Protein AF-A0A6N6JQP5-F1 (afdb_monomer_lite)

Structure (mmCIF, N/CA/C/O backbone):
data_AF-A0A6N6JQP5-F1
#
_entry.id   AF-A0A6N6JQP5-F1
#
loop_
_atom_site.group_PDB
_atom_site.id
_atom_site.type_symbol
_atom_site.label_atom_id
_atom_site.label_alt_id
_atom_site.label_comp_id
_atom_site.label_asym_id
_atom_site.label_entity_id
_atom_site.label_seq_id
_atom_site.pdbx_PDB_ins_code
_atom_site.Cartn_x
_atom_site.Cartn_y
_atom_site.Cartn_z
_atom_site.occupancy
_atom_site.B_iso_or_equiv
_atom_site.auth_seq_id
_atom_site.auth_comp_id
_atom_site.auth_asym_id
_atom_site.auth_atom_id
_atom_site.pdbx_PDB_model_num
ATOM 1 N N . MET A 1 1 ? -9.926 12.354 -19.390 1.00 61.31 1 MET A N 1
ATOM 2 C CA . MET A 1 1 ? -10.361 11.119 -20.083 1.00 61.31 1 MET A CA 1
ATOM 3 C C . MET A 1 1 ? -9.838 10.966 -21.522 1.00 61.31 1 MET A C 1
ATOM 5 O O . MET A 1 1 ? -10.099 9.925 -22.095 1.00 61.31 1 MET A O 1
ATOM 9 N N . ARG A 1 2 ? -9.078 11.908 -22.119 1.00 77.06 2 ARG A N 1
ATOM 10 C CA . ARG A 1 2 ? -8.688 11.820 -23.548 1.00 77.06 2 ARG A CA 1
ATOM 11 C C . ARG A 1 2 ? -7.876 10.571 -23.942 1.00 77.06 2 ARG A C 1
ATOM 13 O O . ARG A 1 2 ? -8.131 10.034 -25.003 1.00 77.06 2 ARG A O 1
ATOM 20 N N . LEU A 1 3 ? -6.953 10.107 -23.096 1.00 77.56 3 LEU A N 1
ATOM 21 C CA . LEU A 1 3 ? -6.026 9.021 -23.457 1.00 77.56 3 LEU A CA 1
ATOM 22 C C . LEU A 1 3 ? -6.608 7.620 -23.236 1.00 77.56 3 LEU A C 1
ATOM 24 O O . LEU A 1 3 ? -6.587 6.787 -24.127 1.00 77.56 3 LEU A O 1
ATOM 28 N N . LEU A 1 4 ? -7.160 7.365 -22.047 1.00 83.06 4 LEU A N 1
ATOM 29 C CA . LEU A 1 4 ? -7.671 6.038 -21.667 1.00 83.06 4 LEU A CA 1
ATOM 30 C C . LEU A 1 4 ? -9.200 5.920 -21.781 1.00 83.06 4 LEU A C 1
ATOM 32 O O . LEU A 1 4 ? -9.762 4.859 -21.534 1.00 83.06 4 LEU A O 1
ATOM 36 N N . GLY A 1 5 ? -9.885 7.005 -22.153 1.00 85.69 5 GLY A N 1
ATOM 37 C CA . GLY A 1 5 ? -11.334 7.017 -22.372 1.00 85.69 5 GLY A CA 1
ATOM 38 C C . GLY A 1 5 ? -11.797 6.061 -23.476 1.00 85.69 5 GLY A C 1
ATOM 39 O O . GLY A 1 5 ? -12.756 5.333 -23.232 1.00 85.69 5 GLY A O 1
ATOM 40 N N . PRO A 1 6 ? -11.110 5.979 -24.635 1.00 87.38 6 PRO A N 1
ATOM 41 C CA . PRO A 1 6 ? -11.446 5.006 -25.679 1.00 87.38 6 PRO A CA 1
ATOM 42 C C . PRO A 1 6 ? -11.377 3.541 -25.219 1.00 87.38 6 PRO A C 1
ATOM 44 O O . PRO A 1 6 ? -12.050 2.694 -25.791 1.00 87.38 6 PRO A O 1
ATOM 47 N N . LEU A 1 7 ? -10.612 3.246 -24.160 1.00 85.56 7 LEU A N 1
ATOM 48 C CA . LEU A 1 7 ? -10.518 1.912 -23.555 1.00 85.56 7 LEU A CA 1
ATOM 49 C C . LEU A 1 7 ? -11.642 1.627 -22.542 1.00 85.56 7 LEU A C 1
ATOM 51 O O . LEU A 1 7 ? -11.634 0.587 -21.889 1.00 85.56 7 LEU A O 1
ATOM 55 N N . GLY A 1 8 ? -12.585 2.556 -22.358 1.00 91.31 8 GLY A N 1
ATOM 56 C CA . GLY A 1 8 ? -13.684 2.412 -21.404 1.00 91.31 8 GLY A CA 1
ATOM 57 C C . GLY A 1 8 ? -13.267 2.580 -19.940 1.00 91.31 8 GLY A C 1
ATOM 58 O O . GLY A 1 8 ? -13.969 2.102 -19.049 1.00 91.31 8 GLY A O 1
ATOM 59 N N . LEU A 1 9 ? -12.137 3.246 -19.661 1.00 91.50 9 LEU A N 1
ATOM 60 C CA . LEU A 1 9 ? -11.675 3.447 -18.287 1.00 91.50 9 LEU A CA 1
ATOM 61 C C . LEU A 1 9 ? -12.646 4.335 -17.497 1.00 91.50 9 LEU A C 1
ATOM 63 O O . LEU A 1 9 ? -12.818 5.521 -17.789 1.00 91.50 9 LEU A O 1
ATOM 67 N N . LEU A 1 10 ? -13.200 3.776 -16.423 1.00 91.62 10 LEU A N 1
ATOM 68 C CA . LEU A 1 10 ? -13.974 4.520 -15.436 1.00 91.62 10 LEU A CA 1
ATOM 69 C C . LEU A 1 10 ? -13.044 5.062 -14.349 1.00 91.62 10 LEU A C 1
ATOM 71 O O . LEU A 1 10 ? -12.358 4.309 -13.662 1.00 91.62 10 LEU A O 1
ATOM 75 N N . VAL A 1 11 ? -13.038 6.385 -14.182 1.00 91.94 11 VAL A N 1
ATOM 76 C CA . VAL A 1 11 ? -12.266 7.064 -13.136 1.00 91.94 11 VAL A CA 1
ATOM 77 C C . VAL A 1 11 ? -13.212 7.465 -12.019 1.00 91.94 11 VAL A C 1
ATOM 79 O O . VAL A 1 11 ? -14.185 8.180 -12.250 1.00 91.94 11 VAL A O 1
ATOM 82 N N . ILE A 1 12 ? -12.913 7.014 -10.805 1.00 91.56 12 ILE A N 1
ATOM 83 C CA . ILE A 1 12 ? -13.745 7.258 -9.631 1.00 91.56 12 ILE A CA 1
ATOM 84 C C . ILE A 1 12 ? -12.927 8.024 -8.603 1.00 91.56 12 ILE A C 1
ATOM 86 O O . ILE A 1 12 ? -11.908 7.538 -8.112 1.00 91.56 12 ILE A O 1
ATOM 90 N N . GLU A 1 13 ? -13.392 9.219 -8.246 1.00 91.12 13 GLU A N 1
ATOM 91 C CA . GLU A 1 13 ? -12.802 9.969 -7.146 1.00 91.12 13 GLU A CA 1
ATOM 92 C C . GLU A 1 13 ? -13.273 9.381 -5.803 1.00 91.12 13 GLU A C 1
ATOM 94 O O . GLU A 1 13 ? -14.481 9.295 -5.569 1.00 91.12 13 GLU A O 1
ATOM 99 N N . PRO A 1 14 ? -12.369 9.021 -4.871 1.00 87.50 14 PRO A N 1
ATOM 100 C CA . PRO A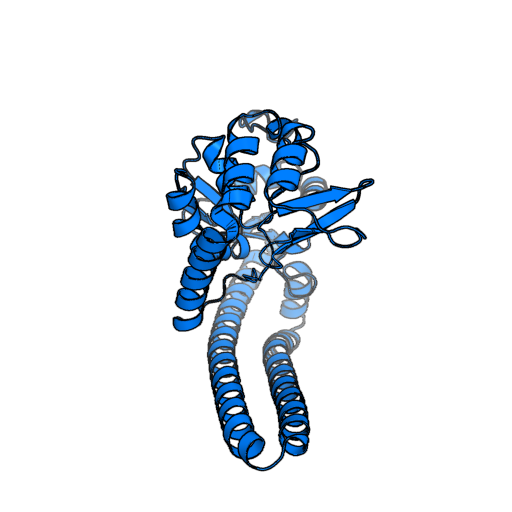 1 14 ? -12.758 8.404 -3.601 1.00 87.50 14 PRO A CA 1
ATOM 101 C C . PRO A 1 14 ? -13.771 9.218 -2.786 1.00 87.50 14 PRO A C 1
ATOM 103 O O . PRO A 1 14 ? -14.596 8.642 -2.082 1.00 87.50 14 PRO A O 1
ATOM 106 N N . LYS A 1 15 ? -13.748 10.554 -2.893 1.00 87.69 15 LYS A N 1
ATOM 107 C CA . LYS A 1 15 ? -14.704 11.436 -2.204 1.00 87.69 15 LYS A CA 1
ATOM 108 C C . LYS A 1 15 ? -16.143 11.241 -2.684 1.00 87.69 15 LYS A C 1
ATOM 110 O O . LYS A 1 15 ? -17.064 11.372 -1.882 1.00 87.69 15 LYS A O 1
ATOM 115 N N . ALA A 1 16 ? -16.345 10.873 -3.950 1.00 91.00 16 ALA A N 1
ATOM 116 C CA . ALA A 1 16 ? -17.674 10.585 -4.485 1.00 91.00 16 ALA A CA 1
ATOM 117 C C . ALA A 1 16 ? -18.307 9.345 -3.825 1.00 91.00 16 ALA A C 1
ATOM 119 O O . ALA A 1 16 ? -19.527 9.211 -3.784 1.00 91.00 16 ALA A O 1
ATOM 120 N N . LEU A 1 17 ? -17.487 8.460 -3.248 1.00 92.69 17 LEU A N 1
ATOM 121 C CA . LEU A 1 17 ? -17.928 7.209 -2.631 1.00 92.69 17 LEU A CA 1
ATOM 122 C C . LEU A 1 17 ? -18.426 7.359 -1.194 1.00 92.69 17 LEU A C 1
ATOM 124 O O . LEU A 1 17 ? -19.035 6.434 -0.661 1.00 92.69 17 LEU A O 1
ATOM 128 N N . VAL A 1 18 ? -18.218 8.523 -0.575 1.00 94.62 18 VAL A N 1
ATOM 129 C CA . VAL A 1 18 ? -18.613 8.807 0.815 1.00 94.62 18 VAL A CA 1
ATOM 130 C C . VAL A 1 18 ? -20.117 8.614 1.043 1.00 94.62 18 VAL A C 1
ATOM 132 O O . VAL A 1 18 ? -20.539 8.217 2.132 1.00 94.62 18 VAL A O 1
ATOM 135 N N . GLN A 1 19 ? -20.931 8.879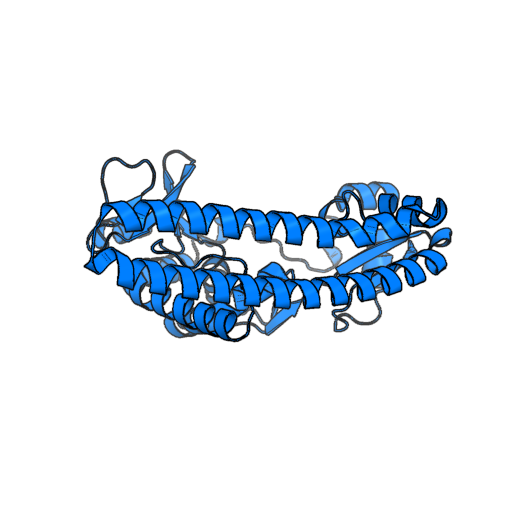 0.018 1.00 93.31 19 GLN A N 1
ATOM 136 C CA . GLN A 1 19 ? -22.386 8.746 0.103 1.00 93.31 19 GLN A CA 1
ATOM 137 C C . GLN A 1 19 ? -22.872 7.301 -0.038 1.00 93.31 19 GLN A C 1
ATOM 139 O O . GLN A 1 19 ? -24.016 7.008 0.311 1.00 93.31 19 GLN A O 1
ATOM 144 N N . HIS A 1 20 ? -22.025 6.383 -0.510 1.00 96.31 20 HIS A N 1
ATOM 145 C CA . HIS A 1 20 ? -22.418 4.989 -0.651 1.00 96.31 20 HIS A CA 1
ATOM 146 C C . HIS A 1 20 ? -22.671 4.367 0.737 1.00 96.31 20 HIS A C 1
ATOM 148 O O . HIS A 1 20 ? -21.817 4.491 1.621 1.00 96.31 20 HIS A O 1
ATOM 154 N N . PRO A 1 21 ? -23.780 3.634 0.964 1.00 95.56 21 PRO A N 1
ATOM 155 C CA . PRO A 1 21 ? -24.103 3.073 2.282 1.00 95.56 21 PRO A CA 1
ATOM 156 C C . PRO A 1 21 ? -22.987 2.203 2.878 1.00 95.56 21 PRO A C 1
ATOM 158 O O . PRO A 1 21 ? -22.740 2.219 4.087 1.00 95.56 21 PRO A O 1
ATOM 161 N N . ALA A 1 22 ? -22.260 1.481 2.019 1.00 96.19 22 ALA A N 1
ATOM 162 C CA . ALA A 1 22 ? -21.131 0.656 2.436 1.00 96.19 22 ALA A CA 1
ATOM 163 C C . ALA A 1 22 ? -19.980 1.461 3.069 1.00 96.19 22 ALA A C 1
ATOM 165 O O . ALA A 1 22 ? -19.322 0.936 3.964 1.00 96.19 22 ALA A O 1
ATOM 166 N N . TRP A 1 23 ? -19.772 2.728 2.685 1.00 96.75 23 TRP A N 1
ATOM 167 C CA . TRP A 1 23 ? -18.763 3.599 3.301 1.00 96.75 23 TRP A CA 1
ATOM 168 C C . TRP A 1 23 ? -19.008 3.732 4.805 1.00 96.75 23 TRP A C 1
ATOM 170 O O . TRP A 1 23 ? -18.164 3.366 5.623 1.00 96.75 23 TRP A O 1
ATOM 180 N N . ARG A 1 24 ? -20.215 4.172 5.182 1.00 96.12 24 ARG A N 1
ATOM 181 C CA . ARG A 1 24 ? -20.606 4.334 6.589 1.00 96.12 24 ARG A CA 1
ATOM 182 C C . ARG A 1 24 ? -20.619 2.997 7.320 1.00 96.12 24 ARG A C 1
ATOM 184 O O . ARG A 1 24 ? -20.134 2.926 8.444 1.00 96.12 24 ARG A O 1
ATOM 191 N N . ARG A 1 25 ? -21.131 1.937 6.684 1.00 97.19 25 ARG A N 1
ATOM 192 C CA . ARG A 1 25 ? -21.204 0.592 7.276 1.00 97.19 25 ARG A CA 1
ATOM 193 C C . ARG A 1 25 ? -19.825 0.064 7.676 1.00 97.19 25 ARG A C 1
ATOM 195 O O . ARG A 1 25 ? -19.658 -0.380 8.806 1.00 97.19 25 ARG A O 1
ATOM 202 N N . ILE A 1 26 ? -18.847 0.118 6.771 1.00 97.94 26 ILE A N 1
ATOM 203 C CA . ILE A 1 26 ? -17.502 -0.420 7.020 1.00 97.94 26 ILE A CA 1
ATOM 204 C C . ILE A 1 26 ? -16.749 0.425 8.051 1.00 97.94 26 ILE A C 1
ATOM 206 O O . ILE A 1 26 ? -16.113 -0.134 8.941 1.00 97.94 26 ILE A O 1
ATOM 210 N N . ILE A 1 27 ? -16.854 1.757 7.990 1.00 97.62 27 ILE A N 1
ATOM 211 C CA . ILE A 1 27 ? -16.224 2.634 8.990 1.00 97.62 27 ILE A CA 1
ATOM 212 C C . ILE A 1 27 ? -16.857 2.426 10.372 1.00 97.62 27 ILE A C 1
ATOM 214 O O . ILE A 1 27 ? -16.140 2.343 11.366 1.00 97.62 27 ILE A O 1
ATOM 218 N N . ALA A 1 28 ? -18.183 2.292 10.450 1.00 97.38 28 ALA A N 1
ATOM 219 C CA . ALA A 1 28 ? -18.863 1.987 11.705 1.00 97.38 28 ALA A CA 1
ATOM 220 C C . ALA A 1 28 ? -18.411 0.633 12.270 1.00 97.38 28 ALA A C 1
ATOM 222 O O . ALA A 1 28 ? -18.122 0.554 13.460 1.00 97.38 28 ALA A O 1
ATOM 223 N N . ALA A 1 29 ? -18.283 -0.396 11.424 1.00 97.50 29 ALA A N 1
ATOM 224 C CA . ALA A 1 29 ? -17.763 -1.702 11.827 1.00 97.50 29 ALA A CA 1
ATOM 225 C C . ALA A 1 29 ? -16.316 -1.616 12.339 1.00 97.50 29 ALA A C 1
ATOM 227 O O . ALA A 1 29 ? -16.003 -2.216 13.360 1.00 97.50 29 ALA A O 1
ATOM 228 N N . GLU A 1 30 ? -15.451 -0.828 11.690 1.00 97.50 30 GLU A N 1
ATOM 229 C CA . GLU A 1 30 ? -14.084 -0.584 12.170 1.00 97.50 30 GLU A CA 1
ATOM 230 C C . GLU A 1 30 ? -14.065 0.084 13.547 1.00 97.50 30 GLU A C 1
ATOM 232 O O . GLU A 1 30 ? -13.292 -0.327 14.401 1.00 97.50 30 GLU A O 1
ATOM 237 N N . ILE A 1 31 ? -14.919 1.077 13.803 1.00 96.62 31 ILE A N 1
ATOM 238 C CA . ILE A 1 31 ? -15.007 1.720 15.126 1.00 96.62 31 ILE A CA 1
ATOM 239 C C . ILE A 1 31 ? -15.538 0.730 16.177 1.00 96.62 31 ILE A C 1
ATOM 241 O O . ILE A 1 31 ? -15.048 0.672 17.313 1.00 96.62 31 ILE A O 1
ATOM 245 N N . ASP A 1 32 ? -16.556 -0.041 15.798 1.00 95.62 32 ASP A N 1
ATOM 246 C CA . ASP A 1 32 ? -17.286 -0.947 16.677 1.00 95.62 32 ASP A CA 1
ATOM 247 C C . ASP A 1 32 ? -16.448 -2.152 17.109 1.00 95.62 32 ASP A C 1
ATOM 249 O O . ASP A 1 32 ? -16.394 -2.445 18.307 1.00 95.62 32 ASP A O 1
ATOM 253 N N . GLN A 1 33 ? -15.748 -2.758 16.146 1.00 95.75 33 GLN A N 1
ATOM 254 C CA . GLN A 1 33 ? -14.989 -4.006 16.257 1.00 95.75 33 GLN A CA 1
ATOM 255 C C . GLN A 1 33 ? -13.464 -3.791 16.175 1.00 95.75 33 GLN A C 1
ATOM 257 O O . GLN A 1 33 ? -12.721 -4.730 15.885 1.00 95.75 33 GLN A O 1
ATOM 262 N N . ARG A 1 34 ? -12.977 -2.568 16.447 1.00 95.12 34 ARG A N 1
ATOM 263 C CA . ARG A 1 34 ? -11.558 -2.165 16.317 1.00 95.12 34 ARG A CA 1
ATOM 264 C C . ARG A 1 34 ? -10.559 -3.148 16.929 1.00 95.12 34 ARG A C 1
ATOM 266 O O . ARG A 1 34 ? -9.534 -3.440 16.323 1.00 95.12 34 ARG A O 1
ATOM 273 N N . GLU A 1 35 ? -10.861 -3.693 18.107 1.00 95.06 35 GLU A N 1
ATOM 274 C CA . GLU A 1 35 ? -9.982 -4.639 18.801 1.00 95.06 35 GLU A CA 1
ATOM 275 C C . GLU A 1 35 ? -9.881 -5.969 18.046 1.00 95.06 35 GLU A C 1
ATOM 277 O O . GLU A 1 35 ? -8.783 -6.485 17.834 1.00 95.06 35 GLU A O 1
ATOM 282 N N . ALA A 1 36 ? -11.018 -6.493 17.577 1.00 96.25 36 ALA A N 1
ATOM 283 C CA . ALA A 1 36 ? -11.070 -7.718 16.789 1.00 96.25 36 ALA A CA 1
ATOM 284 C C . ALA A 1 36 ? -10.369 -7.535 15.435 1.00 96.25 36 ALA A C 1
ATOM 286 O O . ALA A 1 36 ? -9.573 -8.384 15.032 1.00 96.25 36 ALA A O 1
ATOM 287 N N . HIS A 1 37 ? -10.600 -6.410 14.756 1.00 97.00 37 HIS A N 1
ATOM 288 C CA . HIS A 1 37 ? -9.920 -6.074 13.504 1.00 97.00 37 HIS A CA 1
ATOM 289 C C . HIS A 1 37 ? -8.403 -5.951 13.691 1.00 97.00 37 HIS A C 1
ATOM 291 O O . HIS A 1 37 ? -7.640 -6.553 12.929 1.00 97.00 37 HIS A O 1
ATOM 297 N N . ARG A 1 38 ? -7.950 -5.252 14.740 1.00 96.06 38 ARG A N 1
ATOM 298 C CA . ARG A 1 38 ? -6.527 -5.149 15.095 1.00 96.06 38 ARG A CA 1
ATOM 299 C C . ARG A 1 38 ? -5.918 -6.521 15.364 1.00 96.06 38 ARG A C 1
ATOM 301 O O . ARG A 1 38 ? -4.840 -6.811 14.852 1.00 96.06 38 ARG A O 1
ATOM 308 N N . LEU A 1 39 ? -6.608 -7.386 16.106 1.00 96.38 39 LEU A N 1
ATOM 309 C CA . LEU A 1 39 ? -6.141 -8.745 16.384 1.00 96.38 39 LEU A CA 1
ATOM 310 C C . LEU A 1 39 ? -6.023 -9.591 15.107 1.00 96.38 39 LEU A C 1
ATOM 312 O O . LEU A 1 39 ? -5.052 -10.329 14.947 1.00 96.38 39 LEU A O 1
ATOM 316 N N . LEU A 1 40 ? -6.982 -9.483 14.183 1.00 97.31 40 LEU A N 1
ATOM 317 C CA . LEU A 1 40 ? -6.942 -10.184 12.895 1.00 97.31 40 LEU A CA 1
ATOM 318 C C . LEU A 1 40 ? -5.747 -9.739 12.045 1.00 97.31 40 LEU A C 1
ATOM 320 O O . LEU A 1 40 ? -5.044 -10.589 11.496 1.00 97.31 40 LEU A O 1
ATOM 324 N N . LEU A 1 41 ? -5.500 -8.429 11.976 1.00 96.94 41 LEU A N 1
ATOM 325 C CA . LEU A 1 41 ? -4.349 -7.859 11.275 1.00 96.94 41 LEU A CA 1
ATOM 326 C C . LEU A 1 41 ? -3.031 -8.274 11.936 1.00 96.94 41 LEU A C 1
ATOM 328 O O . LEU A 1 41 ? -2.113 -8.696 11.236 1.00 96.94 41 LEU A O 1
ATOM 332 N N . ARG A 1 42 ? -2.946 -8.228 13.273 1.00 96.06 42 ARG A N 1
ATOM 333 C CA . ARG A 1 42 ? -1.737 -8.613 14.016 1.00 96.06 42 ARG A CA 1
ATOM 334 C C . ARG A 1 42 ? -1.405 -10.085 13.803 1.00 96.06 42 ARG A C 1
ATOM 336 O O . ARG A 1 42 ? -0.290 -10.385 13.410 1.00 96.06 42 ARG A O 1
ATOM 343 N N . ARG A 1 43 ? -2.388 -10.984 13.915 1.00 95.88 43 ARG A N 1
ATOM 344 C CA . ARG A 1 43 ? -2.195 -12.417 13.626 1.00 95.88 43 ARG A CA 1
ATOM 345 C C . ARG A 1 43 ? -1.715 -12.671 12.198 1.00 95.88 43 ARG A C 1
ATOM 347 O O . ARG A 1 43 ? -0.960 -13.607 11.964 1.00 95.88 43 ARG A O 1
ATOM 354 N N . ALA A 1 44 ? -2.188 -11.892 11.225 1.00 95.94 44 ALA A N 1
ATOM 355 C CA . ALA A 1 44 ? -1.709 -12.013 9.853 1.00 95.94 44 ALA A CA 1
ATOM 356 C C . ALA A 1 44 ? -0.261 -11.521 9.714 1.00 95.94 44 ALA A C 1
ATOM 358 O O . ALA A 1 44 ? 0.536 -12.205 9.076 1.00 95.94 44 ALA A O 1
ATOM 359 N N . ALA A 1 45 ? 0.078 -10.400 10.355 1.00 94.25 45 ALA A N 1
ATOM 360 C CA . ALA A 1 45 ? 1.435 -9.865 10.388 1.00 94.25 45 ALA A CA 1
ATOM 361 C C . ALA A 1 45 ? 2.413 -10.826 11.085 1.00 94.25 45 ALA A C 1
ATOM 363 O O . ALA A 1 45 ? 3.457 -11.123 10.520 1.00 94.25 45 ALA A O 1
ATOM 364 N N . ASP A 1 46 ? 2.036 -11.413 12.225 1.00 93.25 46 ASP A N 1
ATOM 365 C CA . ASP A 1 46 ? 2.857 -12.397 12.946 1.00 93.25 46 ASP A CA 1
ATOM 366 C C . ASP A 1 46 ? 3.164 -13.626 12.073 1.00 93.25 46 ASP A C 1
ATOM 368 O O . ASP A 1 46 ? 4.278 -14.144 12.081 1.00 93.25 46 ASP A O 1
ATOM 372 N N . ARG A 1 47 ? 2.194 -14.088 11.266 1.00 93.75 47 ARG A N 1
ATOM 373 C CA . ARG A 1 47 ? 2.425 -15.185 10.308 1.00 93.75 47 ARG A CA 1
ATOM 374 C C . ARG A 1 47 ? 3.399 -14.805 9.198 1.00 93.75 47 ARG A C 1
ATOM 376 O O . ARG A 1 47 ? 4.145 -15.668 8.751 1.00 93.75 47 ARG A O 1
ATOM 383 N N . PHE A 1 48 ? 3.369 -13.556 8.737 1.00 91.88 48 PHE A N 1
ATOM 384 C CA . PHE A 1 48 ? 4.331 -13.057 7.752 1.00 91.88 48 PHE A CA 1
ATOM 385 C C . PHE A 1 48 ? 5.726 -13.004 8.377 1.00 91.88 48 PHE A C 1
ATOM 387 O O . PHE A 1 48 ? 6.660 -13.581 7.825 1.00 91.88 48 PHE A O 1
ATOM 394 N N . GLU A 1 49 ? 5.844 -12.413 9.567 1.00 87.88 49 GLU A N 1
ATOM 395 C CA . GLU A 1 49 ? 7.103 -12.299 10.310 1.00 87.88 49 GLU A CA 1
ATOM 396 C C . GLU A 1 49 ? 7.724 -13.680 10.591 1.00 87.88 49 GLU A C 1
ATOM 398 O O . GLU A 1 49 ? 8.924 -13.868 10.389 1.00 87.88 49 GLU A O 1
ATOM 403 N N . ALA A 1 50 ? 6.910 -14.677 10.959 1.00 87.06 50 ALA A N 1
ATOM 404 C CA . ALA A 1 50 ? 7.352 -16.060 11.170 1.00 87.06 50 ALA A CA 1
ATOM 405 C C . ALA A 1 50 ? 7.914 -16.734 9.902 1.00 87.06 50 ALA A C 1
ATOM 407 O O . ALA A 1 50 ? 8.694 -17.678 10.003 1.00 87.06 50 ALA A O 1
ATOM 408 N N . GLN A 1 51 ? 7.540 -16.250 8.716 1.00 86.25 51 GLN A N 1
ATOM 409 C CA . GLN A 1 51 ? 8.063 -16.703 7.422 1.00 86.25 51 GLN A CA 1
ATOM 410 C C . GLN A 1 51 ? 9.198 -15.806 6.900 1.00 86.25 51 GLN A C 1
ATOM 412 O O . GLN A 1 51 ? 9.636 -15.969 5.764 1.00 86.25 51 GLN A O 1
ATOM 417 N N . GLY A 1 52 ? 9.669 -14.841 7.700 1.00 81.06 52 GLY A N 1
ATOM 418 C CA . GLY A 1 52 ? 10.667 -13.858 7.276 1.00 81.06 52 GLY A CA 1
ATOM 419 C C . GLY A 1 52 ? 10.131 -12.820 6.284 1.00 81.06 52 GLY A C 1
ATOM 420 O O . GLY A 1 52 ? 10.916 -12.153 5.617 1.00 81.06 52 GLY A O 1
ATOM 421 N N . LEU A 1 53 ? 8.809 -12.678 6.173 1.00 82.62 53 LEU A N 1
ATOM 422 C CA . LEU A 1 53 ? 8.142 -11.722 5.293 1.00 82.62 53 LEU A CA 1
ATOM 423 C C . LEU A 1 53 ? 7.717 -10.471 6.073 1.00 82.62 53 LEU A C 1
ATOM 425 O O . LEU A 1 53 ? 7.398 -10.530 7.259 1.00 82.62 53 LEU A O 1
ATOM 429 N N . SER A 1 54 ? 7.644 -9.331 5.384 1.00 85.44 54 SER A N 1
ATOM 430 C CA . SER A 1 54 ? 7.092 -8.085 5.924 1.00 85.44 54 SER A CA 1
ATOM 431 C C . SER A 1 54 ? 6.077 -7.489 4.959 1.00 85.44 54 SER A C 1
ATOM 433 O O . SER A 1 54 ? 6.305 -7.417 3.754 1.00 85.44 54 SER A O 1
ATOM 435 N N . ALA A 1 55 ? 4.951 -7.031 5.501 1.00 84.12 55 ALA A N 1
ATOM 436 C CA . ALA A 1 55 ? 3.899 -6.369 4.737 1.00 84.12 55 ALA A CA 1
ATOM 437 C C . ALA A 1 55 ? 4.162 -4.869 4.502 1.00 84.12 55 ALA A C 1
ATOM 439 O O . ALA A 1 55 ? 3.371 -4.210 3.831 1.00 84.12 55 ALA A O 1
ATOM 440 N N . GLY A 1 56 ? 5.219 -4.297 5.094 1.00 80.88 56 GLY A N 1
ATOM 441 C CA . GLY A 1 56 ? 5.584 -2.880 4.936 1.00 80.88 56 GLY A CA 1
ATOM 442 C C . GLY A 1 56 ? 4.610 -1.868 5.559 1.00 80.88 56 GLY A C 1
ATOM 443 O O . GLY A 1 56 ? 4.871 -0.668 5.523 1.00 80.88 56 GLY A O 1
ATOM 444 N N . VAL A 1 57 ? 3.505 -2.325 6.156 1.00 86.69 57 VAL A N 1
ATOM 445 C CA . VAL A 1 57 ? 2.535 -1.487 6.870 1.00 86.69 57 VAL A CA 1
ATOM 446 C C . VAL A 1 57 ? 2.481 -1.931 8.331 1.00 86.69 57 VAL A C 1
ATOM 448 O O . VAL A 1 57 ? 2.135 -3.084 8.595 1.00 86.69 57 VAL A O 1
ATOM 451 N N . PRO A 1 58 ? 2.801 -1.050 9.296 1.00 83.94 58 PRO A N 1
ATOM 452 C CA . PRO A 1 58 ? 2.788 -1.421 10.701 1.00 83.94 58 PRO A CA 1
ATOM 453 C C . PRO A 1 58 ? 1.352 -1.614 11.200 1.00 83.94 58 PRO A C 1
ATOM 455 O O . PRO A 1 58 ? 0.488 -0.759 10.994 1.00 83.94 58 PRO A O 1
ATOM 458 N N . VAL A 1 59 ? 1.112 -2.719 11.909 1.00 87.50 59 VAL A N 1
ATOM 459 C CA . VAL A 1 59 ? -0.126 -2.941 12.666 1.00 87.50 59 VAL A CA 1
ATOM 460 C C . VAL A 1 59 ? 0.073 -2.366 14.066 1.00 87.50 59 VAL A C 1
ATOM 462 O O . VAL A 1 59 ? 0.854 -2.898 14.854 1.00 87.50 59 VAL A O 1
ATOM 465 N N . THR A 1 60 ? -0.601 -1.255 14.362 1.00 86.88 60 THR A N 1
ATOM 466 C CA . THR A 1 60 ? -0.423 -0.484 15.603 1.00 86.88 60 THR A CA 1
ATOM 467 C C . THR A 1 60 ? -1.699 -0.465 16.447 1.00 86.88 60 THR A C 1
ATOM 469 O O . THR A 1 60 ? -2.717 -1.053 16.085 1.00 86.88 60 THR A O 1
ATOM 472 N N . ASN A 1 61 ? -1.667 0.246 17.578 1.00 84.06 61 ASN A N 1
ATOM 473 C CA . ASN A 1 61 ? -2.844 0.483 18.419 1.00 84.06 61 ASN A CA 1
ATOM 474 C C . ASN A 1 61 ? -3.795 1.561 17.849 1.00 84.06 61 ASN A C 1
ATOM 476 O O . ASN A 1 61 ? -4.653 2.077 18.557 1.00 84.06 61 ASN A O 1
ATOM 480 N N . GLN A 1 62 ? -3.621 1.952 16.587 1.00 90.56 62 GLN A N 1
ATOM 481 C CA . GLN A 1 62 ? -4.441 2.959 15.919 1.00 90.56 62 GLN A CA 1
ATOM 482 C C . GLN A 1 62 ? -5.583 2.295 15.157 1.00 90.56 62 GLN A C 1
ATOM 484 O O . GLN A 1 62 ? -5.450 1.172 14.670 1.00 90.56 62 GLN A O 1
ATOM 489 N N . LEU A 1 63 ? -6.690 3.016 15.005 1.00 94.81 63 LEU A N 1
ATOM 490 C CA . LEU A 1 63 ? -7.748 2.595 14.095 1.00 94.81 63 LEU A CA 1
ATOM 491 C C . LEU A 1 63 ? -7.233 2.696 12.659 1.00 94.81 63 LEU A C 1
ATOM 493 O O . LEU A 1 63 ? -6.412 3.559 12.321 1.00 94.81 63 LEU A O 1
ATOM 497 N N . ASN A 1 64 ? -7.800 1.890 11.767 1.00 96.06 64 ASN A N 1
ATOM 498 C CA . ASN A 1 64 ? -7.538 1.982 10.331 1.00 96.06 64 ASN A CA 1
ATOM 499 C C . ASN A 1 64 ? -8.283 3.161 9.673 1.00 96.06 64 ASN A C 1
ATOM 501 O O . ASN A 1 64 ? -8.720 3.088 8.523 1.00 96.06 64 ASN A O 1
ATOM 505 N N . LEU A 1 65 ? -8.417 4.263 10.413 1.00 95.25 65 LEU A N 1
ATOM 506 C CA . LEU A 1 65 ? -9.208 5.444 10.104 1.00 95.25 65 LEU A CA 1
ATOM 507 C C . LEU A 1 65 ? -8.459 6.717 10.479 1.00 95.25 65 LEU A C 1
ATOM 509 O O . LEU A 1 65 ? -7.632 6.756 11.390 1.00 95.25 65 LEU A O 1
ATOM 513 N N . PHE A 1 66 ? -8.828 7.784 9.790 1.00 95.88 66 PHE A N 1
ATOM 514 C CA . PHE A 1 66 ? -8.426 9.145 10.090 1.00 95.88 66 PHE A CA 1
ATOM 515 C C . PHE A 1 66 ? -9.664 10.028 10.171 1.00 95.88 66 PHE A C 1
ATOM 517 O O . PHE A 1 66 ? -10.609 9.834 9.398 1.00 95.88 66 PHE A O 1
ATOM 524 N N . ARG A 1 67 ? -9.615 11.036 11.041 1.00 95.38 67 ARG A N 1
ATOM 525 C CA . ARG A 1 67 ? -10.601 12.118 11.108 1.00 95.38 67 ARG A CA 1
ATOM 526 C C . ARG A 1 67 ? -10.013 13.369 10.465 1.00 95.38 67 ARG A C 1
ATOM 528 O O . ARG A 1 67 ? -8.853 13.694 10.690 1.00 95.38 67 ARG A O 1
ATOM 535 N N . HIS A 1 68 ? -10.809 14.068 9.669 1.00 93.25 68 HIS A N 1
ATOM 536 C CA . HIS A 1 68 ? -10.456 15.360 9.098 1.00 93.25 68 HIS A CA 1
ATOM 537 C C . HIS A 1 68 ? -10.961 16.444 10.046 1.00 93.25 68 HIS A C 1
ATOM 539 O O . HIS A 1 68 ? -12.164 16.555 10.278 1.00 93.25 68 HIS A O 1
ATOM 545 N N . VAL A 1 69 ? -10.046 17.210 10.634 1.00 88.50 69 VAL A N 1
ATOM 546 C CA . VAL A 1 69 ? -10.355 18.292 11.579 1.00 88.50 69 VAL A CA 1
ATOM 547 C C . VAL A 1 69 ? -9.692 19.557 11.057 1.00 88.50 69 VAL A C 1
ATOM 549 O O . VAL A 1 69 ? -8.480 19.574 10.875 1.00 88.50 69 VAL A O 1
ATOM 552 N N . LYS A 1 70 ? -10.483 20.602 10.775 1.00 87.00 70 LYS A N 1
ATOM 553 C CA . LYS A 1 70 ? -9.995 21.873 10.197 1.00 87.00 70 LYS A CA 1
ATOM 554 C C . LYS A 1 70 ? -9.131 21.678 8.931 1.00 87.00 70 LYS A C 1
ATOM 556 O O . LYS A 1 70 ? -8.136 22.361 8.741 1.00 87.00 70 LYS A O 1
ATOM 561 N N . GLY A 1 71 ? -9.507 20.722 8.077 1.00 86.31 71 GLY A N 1
ATOM 562 C CA . GLY A 1 71 ? -8.791 20.404 6.833 1.00 86.31 71 GLY A CA 1
ATOM 563 C C . GLY A 1 71 ? -7.593 19.461 6.993 1.00 86.31 71 GLY A C 1
ATOM 564 O O . GLY A 1 71 ? -7.033 19.015 5.996 1.00 86.31 71 GLY A O 1
ATOM 565 N N . GLU A 1 72 ? -7.229 19.092 8.220 1.00 92.19 72 GLU A N 1
ATOM 566 C CA . GLU A 1 72 ? -6.087 18.221 8.479 1.00 92.19 72 GLU A CA 1
ATOM 567 C C . GLU A 1 72 ? -6.513 16.784 8.754 1.00 92.19 72 GLU A C 1
ATOM 569 O O . GLU A 1 72 ? -7.434 16.514 9.529 1.00 92.19 72 GLU A O 1
ATOM 574 N N . ARG A 1 73 ? -5.791 15.837 8.156 1.00 94.44 73 ARG A N 1
ATOM 575 C CA . ARG A 1 73 ? -6.018 14.403 8.337 1.00 94.44 73 ARG A CA 1
ATOM 576 C C . ARG A 1 73 ? -5.303 13.912 9.599 1.00 94.44 73 ARG A C 1
ATOM 578 O O . ARG A 1 73 ? -4.099 13.669 9.582 1.00 94.44 73 ARG A O 1
ATOM 585 N N . ARG A 1 74 ? -6.054 13.731 10.684 1.00 95.19 74 ARG A N 1
ATOM 586 C CA . ARG A 1 74 ? -5.560 13.320 12.007 1.00 95.19 74 ARG A CA 1
ATOM 587 C C . ARG A 1 74 ? -5.780 11.823 12.249 1.00 95.19 74 ARG A C 1
ATOM 589 O O . ARG A 1 74 ? -6.817 11.269 11.869 1.00 95.19 74 ARG A O 1
ATOM 596 N N . ARG A 1 75 ? -4.807 11.151 12.874 1.00 94.88 75 ARG A N 1
ATOM 597 C CA . ARG A 1 75 ? -4.932 9.742 13.290 1.00 94.88 75 ARG A CA 1
ATOM 598 C C . ARG A 1 75 ? -5.928 9.609 14.437 1.00 94.88 75 ARG A C 1
ATOM 600 O O . ARG A 1 75 ? -6.115 10.544 15.214 1.00 94.88 75 ARG A O 1
ATOM 607 N N . ILE A 1 76 ? -6.533 8.428 14.534 1.00 95.69 76 ILE A N 1
ATOM 608 C CA . ILE A 1 76 ? -7.380 8.034 15.659 1.00 95.69 76 ILE A CA 1
ATOM 609 C C . ILE A 1 76 ? -6.681 6.883 16.386 1.00 95.69 76 ILE A C 1
ATOM 611 O O . ILE A 1 76 ? -6.502 5.804 15.818 1.00 95.69 76 ILE A O 1
ATOM 615 N N . SER A 1 77 ? -6.271 7.124 17.626 1.00 93.75 77 SER A N 1
ATOM 616 C CA . SER A 1 77 ? -5.605 6.145 18.486 1.00 93.75 77 SER A CA 1
ATOM 617 C C . SER A 1 77 ? -6.603 5.515 19.454 1.00 93.75 77 SER A C 1
ATOM 619 O O . SER A 1 77 ? -7.481 6.201 19.983 1.00 93.75 77 SER A O 1
ATOM 621 N N . ASP A 1 78 ? -6.475 4.208 19.676 1.00 92.88 78 ASP A N 1
ATOM 622 C CA . ASP A 1 78 ? -7.304 3.459 20.618 1.00 92.88 78 ASP A CA 1
ATOM 623 C C . ASP A 1 78 ? -6.640 3.437 21.999 1.00 92.88 78 ASP A C 1
ATOM 625 O O . ASP A 1 78 ? -5.616 2.785 22.196 1.00 92.88 78 ASP A O 1
ATOM 629 N N . GLU A 1 79 ? -7.222 4.153 22.959 1.00 89.44 79 GLU A N 1
ATOM 630 C CA . GLU A 1 79 ? -6.795 4.173 24.365 1.00 89.44 79 GLU A CA 1
ATOM 631 C C . GLU A 1 79 ? -7.807 3.404 25.244 1.00 89.44 79 GLU A C 1
ATOM 633 O O . GLU A 1 79 ? -8.026 3.720 26.416 1.00 89.44 79 GLU A O 1
ATOM 638 N N . GLY A 1 80 ? -8.472 2.395 24.666 1.00 86.31 80 GLY A N 1
ATOM 639 C CA . GLY A 1 80 ? -9.453 1.550 25.344 1.00 86.31 80 GLY A CA 1
ATOM 640 C C . GLY A 1 80 ? -10.846 2.175 25.330 1.00 86.31 80 GLY A C 1
ATOM 641 O O . GLY A 1 80 ? -11.552 2.129 24.321 1.00 86.31 80 GLY A O 1
ATOM 642 N N . VAL A 1 81 ? -11.271 2.755 26.458 1.00 85.50 81 VAL A N 1
ATOM 643 C CA . VAL A 1 81 ? -12.600 3.398 26.585 1.00 85.50 81 VAL A CA 1
ATOM 644 C C . VAL A 1 81 ? -12.673 4.696 25.770 1.00 85.50 81 VAL A C 1
ATOM 646 O O . VAL A 1 81 ? -13.743 5.094 25.301 1.00 85.50 81 VAL A O 1
ATOM 649 N N . LYS A 1 82 ? -11.525 5.353 25.594 1.00 90.44 82 LYS A N 1
ATOM 650 C CA . LYS A 1 82 ? -11.376 6.639 24.918 1.00 90.44 82 LYS A CA 1
ATOM 651 C C . LYS A 1 82 ? -10.634 6.467 23.592 1.00 90.44 82 LYS A C 1
ATOM 653 O O . LYS A 1 82 ? -9.708 5.671 23.478 1.00 90.44 82 LYS A O 1
ATOM 658 N N . LEU A 1 83 ? -11.050 7.239 22.595 1.00 93.12 83 LEU A N 1
ATOM 659 C CA . LEU A 1 83 ? -10.451 7.319 21.269 1.00 93.12 83 LEU A CA 1
ATOM 660 C C . LEU A 1 83 ? -9.833 8.705 21.114 1.00 93.12 83 LEU A C 1
ATOM 662 O O . LEU A 1 83 ? -10.541 9.716 21.125 1.00 93.12 83 LEU A O 1
ATOM 666 N N . LYS A 1 84 ? -8.511 8.761 20.987 1.00 93.75 84 LYS A N 1
ATOM 667 C CA . LYS A 1 84 ? -7.776 10.020 20.890 1.00 93.75 84 LYS A CA 1
ATOM 668 C C . LYS A 1 84 ? -7.595 10.410 19.431 1.00 93.75 84 LYS A C 1
ATOM 670 O O . LYS A 1 84 ? -7.104 9.617 18.634 1.00 93.75 84 LYS A O 1
ATOM 675 N N . ILE A 1 85 ? -7.976 11.637 19.093 1.00 93.75 85 ILE A N 1
ATOM 676 C CA . ILE A 1 85 ? -7.690 12.231 17.786 1.00 93.75 85 ILE A CA 1
ATOM 677 C C . ILE A 1 85 ? -6.440 13.089 17.936 1.00 93.75 85 ILE A C 1
ATOM 679 O O . ILE A 1 85 ? -6.390 13.957 18.808 1.00 93.75 85 ILE A O 1
ATOM 683 N N . ASP A 1 86 ? -5.437 12.862 17.094 1.00 91.12 86 ASP A N 1
ATOM 684 C CA . ASP A 1 86 ? -4.177 13.603 17.173 1.00 91.12 86 ASP A CA 1
ATOM 685 C C . ASP A 1 86 ? -4.405 15.115 17.037 1.00 91.12 86 ASP A C 1
ATOM 687 O O . ASP A 1 86 ? -4.952 15.587 16.041 1.00 91.12 86 ASP A O 1
ATOM 691 N N . GLY A 1 87 ? -3.943 15.887 18.023 1.00 84.31 87 GLY A N 1
ATOM 692 C CA . GLY A 1 87 ? -4.130 17.342 18.088 1.00 84.31 87 GLY A CA 1
ATOM 693 C C . GLY A 1 87 ? -5.518 17.804 18.530 1.00 84.31 87 GLY A C 1
ATOM 694 O O . GLY A 1 87 ? -5.804 18.994 18.448 1.00 84.31 87 GLY A O 1
ATOM 695 N N . SER A 1 88 ? -6.378 16.897 18.997 1.00 86.25 88 SER A N 1
ATOM 696 C CA . SER A 1 88 ? -7.589 17.255 19.732 1.00 86.25 88 SER A CA 1
ATOM 697 C C . SER A 1 88 ? -7.323 17.230 21.237 1.00 86.25 88 SER A C 1
ATOM 699 O O . SER A 1 88 ? -6.706 16.294 21.745 1.00 86.25 88 SER A O 1
ATOM 701 N N . GLU A 1 89 ? -7.815 18.241 21.954 1.00 78.75 89 GLU A N 1
ATOM 702 C CA . GLU A 1 89 ? -7.709 18.333 23.419 1.00 78.75 89 GLU A CA 1
ATOM 703 C C . GLU A 1 89 ? -8.648 17.359 24.142 1.00 78.75 89 GLU A C 1
ATOM 705 O O . GLU A 1 89 ? -8.409 16.995 25.290 1.00 78.75 89 GLU A O 1
ATOM 710 N N . SER A 1 90 ? -9.718 16.919 23.472 1.00 82.38 90 SER A N 1
ATOM 711 C CA . SER A 1 90 ? -10.762 16.093 24.075 1.00 82.38 90 SER A CA 1
ATOM 712 C C . SER A 1 90 ? -10.872 14.736 23.376 1.00 82.38 90 SER A C 1
ATOM 714 O O . SER A 1 90 ? -11.246 14.678 22.202 1.00 82.38 90 SER A O 1
ATOM 716 N N . PRO A 1 91 ? -10.584 13.622 24.072 1.00 87.31 91 PRO A N 1
ATOM 717 C CA . PRO A 1 91 ? -10.806 12.294 23.521 1.00 87.31 91 PRO A CA 1
ATOM 718 C C . PRO A 1 91 ? -12.301 12.020 23.325 1.00 87.31 91 PRO A C 1
ATOM 720 O O . PRO A 1 91 ? -13.144 12.467 24.103 1.00 87.31 91 PRO A O 1
ATOM 723 N N . MET A 1 92 ? -12.630 11.235 22.304 1.00 93.06 92 MET A N 1
ATOM 724 C CA . MET A 1 92 ? -14.002 10.843 21.990 1.00 93.06 92 MET A CA 1
ATOM 725 C C . MET A 1 92 ? -14.328 9.467 22.565 1.00 93.06 92 MET A C 1
ATOM 727 O O . MET A 1 92 ? -13.476 8.586 22.643 1.00 93.06 92 MET A O 1
ATOM 731 N N . THR A 1 93 ? -15.589 9.240 22.920 1.00 94.75 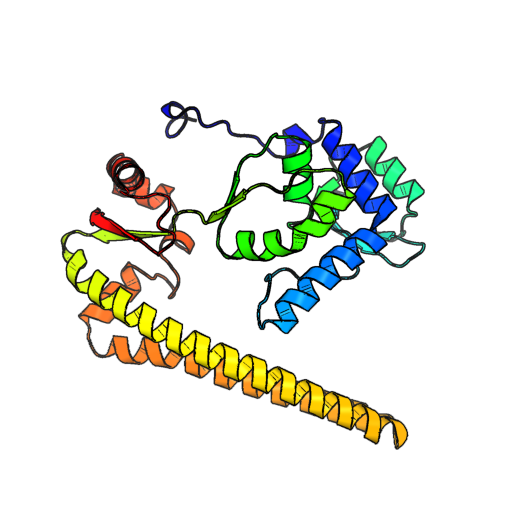93 THR A N 1
ATOM 732 C CA . THR A 1 93 ? -16.089 7.880 23.143 1.00 94.75 93 THR A CA 1
ATOM 733 C C . THR A 1 93 ? -16.390 7.206 21.805 1.00 94.75 93 THR A C 1
ATOM 735 O O . THR A 1 93 ? -16.605 7.866 20.783 1.00 94.75 93 THR A O 1
ATOM 738 N N . LYS A 1 94 ? -16.495 5.873 21.815 1.00 94.75 94 LYS A N 1
ATOM 739 C CA . LYS A 1 94 ? -17.005 5.098 20.674 1.00 94.75 94 LYS A CA 1
ATOM 740 C C . LYS A 1 94 ? -18.347 5.639 20.161 1.00 94.75 94 LYS A C 1
ATOM 742 O O . LYS A 1 94 ? -18.501 5.848 18.960 1.00 94.75 94 LYS A O 1
ATOM 747 N N . SER A 1 95 ? -19.305 5.899 21.056 1.00 95.00 95 SER A N 1
ATOM 748 C CA . SER A 1 95 ? -20.631 6.411 20.684 1.00 95.00 95 SER A CA 1
ATOM 749 C C . SER A 1 95 ? -20.562 7.803 20.053 1.00 95.00 95 SER A C 1
ATOM 751 O O . SER A 1 95 ? -21.231 8.045 19.047 1.00 95.00 95 SER A O 1
ATOM 753 N N . ALA A 1 96 ? -19.711 8.691 20.576 1.00 95.12 96 ALA A N 1
ATOM 754 C CA . ALA A 1 96 ? -19.494 10.015 20.004 1.00 95.12 96 ALA A CA 1
ATOM 755 C C . ALA A 1 96 ? -18.872 9.932 18.602 1.00 95.12 96 ALA A C 1
ATOM 757 O O . ALA A 1 96 ? -19.307 10.647 17.701 1.00 95.12 96 ALA A O 1
ATOM 758 N N . LEU A 1 97 ? -17.902 9.036 18.386 1.00 95.50 97 LEU A N 1
ATOM 759 C CA . LEU A 1 97 ? -17.261 8.872 17.079 1.00 95.50 97 LEU A CA 1
ATOM 760 C C . LEU A 1 97 ? -18.227 8.295 16.032 1.00 95.50 97 LEU A C 1
ATOM 762 O O . LEU A 1 97 ? -18.251 8.759 14.894 1.00 95.50 97 LEU A O 1
ATOM 766 N N . VAL A 1 98 ? -19.073 7.336 16.422 1.00 95.88 98 VAL A N 1
ATOM 767 C CA . VAL A 1 98 ? -20.146 6.814 15.557 1.00 95.88 98 VAL A CA 1
ATOM 768 C C . VAL A 1 98 ? -21.188 7.894 15.254 1.00 95.88 98 VAL A C 1
ATOM 770 O O . VAL A 1 98 ? -21.662 7.980 14.123 1.00 95.88 98 VAL A O 1
ATOM 773 N N . SER A 1 99 ? -21.539 8.737 16.229 1.00 96.12 99 SER A N 1
ATOM 774 C CA . SER A 1 99 ? -22.438 9.876 16.002 1.00 96.12 99 SER A CA 1
ATOM 775 C C . SER A 1 99 ? -21.838 10.870 15.000 1.00 96.12 99 SER A C 1
ATOM 777 O O . SER A 1 99 ? -22.502 11.249 14.038 1.00 96.12 99 SER A O 1
ATOM 779 N N . ALA A 1 100 ? -20.549 11.195 15.147 1.00 95.06 100 ALA A N 1
ATOM 780 C CA . ALA A 1 100 ? -19.821 12.045 14.207 1.00 95.06 100 ALA A CA 1
ATOM 781 C C . ALA A 1 100 ? -19.761 11.448 12.791 1.00 95.06 100 ALA A C 1
ATOM 783 O O . ALA A 1 100 ? -19.901 12.176 11.818 1.00 95.06 100 ALA A O 1
ATOM 784 N N . LEU A 1 101 ? -19.606 10.126 12.656 1.00 96.31 101 LEU A N 1
ATOM 785 C CA . LEU A 1 101 ? -19.673 9.445 11.357 1.00 96.31 101 LEU A CA 1
ATOM 786 C C . LEU A 1 101 ? -21.058 9.560 10.707 1.00 96.31 101 LEU A C 1
ATOM 788 O O . LEU A 1 101 ? -21.158 9.649 9.485 1.00 96.31 101 LEU A O 1
ATOM 792 N N . LYS A 1 102 ? -22.132 9.525 11.504 1.00 94.94 102 LYS A N 1
ATOM 793 C CA . LYS A 1 102 ? -23.502 9.670 10.994 1.00 94.94 102 LYS A CA 1
ATOM 794 C C . LYS A 1 102 ? -23.770 11.089 10.495 1.00 94.94 102 LYS A C 1
ATOM 796 O O . LYS A 1 102 ? -24.421 11.227 9.462 1.00 94.94 102 LYS A O 1
ATOM 801 N N . SER A 1 103 ? -23.293 12.103 11.218 1.00 95.62 103 SER A N 1
ATOM 802 C CA . SER A 1 103 ? -23.500 13.511 10.863 1.00 95.62 103 SER A CA 1
ATOM 803 C C . SER A 1 103 ? -22.573 13.987 9.745 1.00 95.62 103 SER A C 1
ATOM 805 O O . SER A 1 103 ? -23.019 14.701 8.853 1.00 95.62 103 SER A O 1
ATOM 807 N N . ASP A 1 104 ? -21.309 13.563 9.757 1.00 95.06 104 ASP A N 1
ATOM 808 C CA . ASP A 1 104 ? -20.288 13.951 8.783 1.00 95.06 104 ASP A CA 1
ATOM 809 C C . ASP A 1 104 ? -19.418 12.746 8.370 1.00 95.06 104 ASP A C 1
ATOM 811 O O . ASP A 1 104 ? -18.305 12.549 8.872 1.00 95.06 104 ASP A O 1
ATOM 815 N N . PRO A 1 105 ? -19.889 11.927 7.413 1.00 94.69 105 PRO A N 1
ATOM 816 C CA . PRO A 1 105 ? -19.104 10.815 6.889 1.00 94.69 105 PRO A CA 1
ATOM 817 C C . PRO A 1 105 ? -17.904 11.253 6.044 1.00 94.69 105 PRO A C 1
ATOM 819 O O . PRO A 1 105 ? -16.956 10.478 5.894 1.00 94.69 105 PRO A O 1
ATOM 822 N N . ALA A 1 106 ? -17.953 12.462 5.474 1.00 94.31 106 ALA A N 1
ATOM 823 C CA . ALA A 1 106 ? -16.930 12.991 4.576 1.00 94.31 106 ALA A CA 1
ATOM 824 C C . ALA A 1 106 ? -15.653 13.364 5.320 1.00 94.31 106 ALA A C 1
ATOM 826 O O . ALA A 1 106 ? -14.561 13.227 4.771 1.00 94.31 106 ALA A O 1
ATOM 827 N N . GLY A 1 107 ? -15.757 13.768 6.584 1.00 94.62 107 GLY A N 1
ATOM 828 C CA . GLY A 1 107 ? -14.566 14.004 7.383 1.00 94.62 107 GLY A CA 1
ATOM 829 C C . GLY A 1 107 ? -13.949 12.726 7.972 1.00 94.62 107 GLY A C 1
ATOM 830 O O . GLY A 1 107 ? -13.163 12.817 8.914 1.00 94.62 107 GLY A O 1
ATOM 831 N N . PHE A 1 108 ? -14.292 11.533 7.487 1.00 96.06 108 PHE A N 1
ATOM 832 C CA . PHE A 1 108 ? -13.547 10.305 7.772 1.00 96.06 108 PHE A CA 1
ATOM 833 C C . PHE A 1 108 ? -12.813 9.847 6.518 1.00 96.06 108 PHE A C 1
ATOM 835 O O . PHE A 1 108 ? -13.304 9.999 5.406 1.00 96.06 108 PHE A O 1
ATOM 842 N N . SER A 1 109 ? -11.633 9.250 6.682 1.00 95.69 109 SER A N 1
ATOM 843 C CA . SER A 1 109 ? -10.945 8.586 5.570 1.00 95.69 109 SER A CA 1
ATOM 844 C C . SER A 1 109 ? -10.252 7.307 6.032 1.00 95.69 109 SER A C 1
ATOM 846 O O . SER A 1 109 ? -9.692 7.290 7.132 1.00 95.69 109 SER A O 1
ATOM 848 N N . PRO A 1 110 ? -10.260 6.239 5.220 1.00 95.88 110 PRO A N 1
ATOM 849 C CA . PRO A 1 110 ? -9.600 4.989 5.570 1.00 95.88 110 PRO A CA 1
ATOM 850 C C . PRO A 1 110 ? -8.071 5.102 5.514 1.00 95.88 110 PRO A C 1
ATOM 852 O O . PRO A 1 110 ? -7.506 5.949 4.812 1.00 95.88 110 PRO A O 1
ATOM 855 N N . SER A 1 111 ? -7.387 4.219 6.240 1.00 95.25 111 SER A N 1
ATOM 856 C CA . SER A 1 111 ? -5.968 3.920 6.029 1.00 95.25 111 SER A CA 1
ATOM 857 C C . SER A 1 111 ? -5.761 3.016 4.807 1.00 95.25 111 SER A C 1
ATOM 859 O O . SER A 1 111 ? -6.722 2.561 4.187 1.00 95.25 111 SER A O 1
ATOM 861 N N . ALA A 1 112 ? -4.499 2.723 4.474 1.00 94.31 112 ALA A N 1
ATOM 862 C CA . ALA A 1 112 ? -4.162 1.753 3.431 1.00 94.31 112 ALA A CA 1
ATOM 863 C C . ALA A 1 112 ? -4.779 0.362 3.684 1.00 94.31 112 ALA A C 1
ATOM 865 O O . ALA A 1 112 ? -5.110 -0.323 2.727 1.00 94.31 112 ALA A O 1
ATOM 866 N N . LEU A 1 113 ? -4.991 -0.027 4.949 1.00 96.06 113 LEU A N 1
ATOM 867 C CA . LEU A 1 113 ? -5.546 -1.337 5.307 1.00 96.06 113 LEU A CA 1
ATOM 868 C C . LEU A 1 113 ? -7.076 -1.392 5.174 1.00 96.06 113 LEU A C 1
ATOM 870 O O . LEU A 1 113 ? -7.615 -2.417 4.770 1.00 96.06 113 LEU A O 1
ATOM 874 N N . LEU A 1 114 ? -7.788 -0.299 5.476 1.00 96.56 114 LEU A N 1
ATOM 875 C CA . LEU A 1 114 ? -9.256 -0.280 5.388 1.00 96.56 114 LEU A CA 1
ATOM 876 C C . LEU A 1 114 ? -9.769 0.138 4.006 1.00 96.56 114 LEU A C 1
ATOM 878 O O . LEU A 1 114 ? -10.878 -0.229 3.622 1.00 96.56 114 LEU A O 1
ATOM 882 N N . ARG A 1 115 ? -8.977 0.892 3.233 1.00 95.56 115 ARG A N 1
ATOM 883 C CA . ARG A 1 115 ? -9.386 1.385 1.909 1.00 95.56 115 ARG A CA 1
ATOM 884 C C . ARG A 1 115 ? -9.804 0.248 0.960 1.00 95.56 115 ARG A C 1
ATOM 886 O O . ARG A 1 115 ? -10.886 0.377 0.392 1.00 95.56 115 ARG A O 1
ATOM 893 N N . PRO A 1 116 ? -9.056 -0.867 0.824 1.00 95.56 116 PRO A N 1
ATOM 894 C CA . PRO A 1 116 ? -9.472 -1.986 -0.026 1.00 95.56 116 PRO A CA 1
ATOM 895 C C . PRO A 1 116 ? -10.767 -2.647 0.448 1.00 95.56 116 PRO A C 1
ATOM 897 O O . PRO A 1 116 ? -11.590 -3.066 -0.357 1.00 95.56 116 PRO A O 1
ATOM 900 N N . VAL A 1 117 ? -10.993 -2.695 1.762 1.00 97.25 117 VAL A N 1
ATOM 901 C CA . VAL A 1 117 ? -12.213 -3.269 2.344 1.00 97.25 117 VAL A CA 1
ATOM 902 C C . VAL A 1 117 ? -13.433 -2.426 1.996 1.00 97.25 117 VAL A C 1
ATOM 904 O O . VAL A 1 117 ? -14.451 -2.973 1.581 1.00 97.25 117 VAL A O 1
ATOM 907 N N . ILE A 1 118 ? -13.323 -1.096 2.092 1.00 96.75 118 ILE A N 1
ATOM 908 C CA . ILE A 1 118 ? -14.380 -0.183 1.637 1.00 96.75 118 ILE A CA 1
ATOM 909 C C . ILE A 1 118 ? -14.594 -0.330 0.129 1.00 96.75 118 ILE A C 1
ATOM 911 O O . ILE A 1 118 ? -15.734 -0.465 -0.303 1.00 96.75 118 ILE A O 1
ATOM 915 N N . GLN A 1 119 ? -13.519 -0.354 -0.664 1.00 95.88 119 GLN A N 1
ATOM 916 C CA . GLN A 1 119 ? -13.603 -0.533 -2.114 1.00 95.88 119 GLN A CA 1
ATOM 917 C C . GLN A 1 119 ? -14.388 -1.800 -2.475 1.00 95.88 119 GLN A C 1
ATOM 919 O O . GLN A 1 119 ? -15.337 -1.718 -3.244 1.00 95.88 119 GLN A O 1
ATOM 924 N N . ASN A 1 120 ? -14.072 -2.942 -1.864 1.00 96.06 120 ASN A N 1
ATOM 925 C CA . ASN A 1 120 ? -14.730 -4.223 -2.158 1.00 96.06 120 ASN A CA 1
ATOM 926 C C . ASN A 1 120 ? -16.117 -4.366 -1.514 1.00 96.06 120 ASN A C 1
ATOM 928 O O . ASN A 1 120 ? -16.854 -5.297 -1.822 1.00 96.06 120 ASN A O 1
ATOM 932 N N . ALA A 1 121 ? -16.481 -3.460 -0.604 1.00 96.25 121 ALA A N 1
ATOM 933 C CA . ALA A 1 121 ? -17.847 -3.334 -0.109 1.00 96.25 121 ALA A CA 1
ATOM 934 C C . ALA A 1 121 ? -18.740 -2.512 -1.051 1.00 96.25 121 ALA A C 1
ATOM 936 O O . ALA A 1 121 ? -19.963 -2.614 -0.967 1.00 96.25 121 ALA A O 1
ATOM 937 N N . ILE A 1 122 ? -18.137 -1.651 -1.875 1.00 96.19 122 ILE A N 1
ATOM 938 C CA . ILE A 1 122 ? -18.823 -0.775 -2.830 1.00 96.19 122 ILE A CA 1
ATOM 939 C C . ILE A 1 122 ? -18.870 -1.427 -4.212 1.00 96.19 122 ILE A C 1
ATOM 941 O O . ILE A 1 122 ? -19.911 -1.412 -4.861 1.00 96.19 122 ILE A O 1
ATOM 945 N N . PHE A 1 123 ? -17.756 -2.005 -4.653 1.00 95.38 123 PHE A N 1
ATOM 946 C CA . PHE A 1 123 ? -17.609 -2.574 -5.984 1.00 95.38 123 PHE A CA 1
ATOM 947 C C . PHE A 1 123 ? -17.537 -4.100 -5.939 1.00 95.38 123 PHE A C 1
ATOM 949 O O . PHE A 1 123 ? -16.879 -4.657 -5.054 1.00 95.38 123 PHE A O 1
ATOM 956 N N . PRO A 1 124 ? -18.124 -4.787 -6.934 1.00 91.81 124 PRO A N 1
ATOM 957 C CA . PRO A 1 124 ? -17.896 -6.208 -7.164 1.00 91.81 124 PRO A CA 1
ATOM 958 C C . PRO A 1 124 ? -16.505 -6.422 -7.791 1.00 91.81 124 PRO A C 1
ATOM 960 O O . PRO A 1 124 ? -16.371 -6.766 -8.963 1.00 91.81 124 PRO A O 1
ATOM 963 N N . THR A 1 125 ? -15.447 -6.155 -7.024 1.00 94.75 125 THR A N 1
ATOM 964 C CA . THR A 1 125 ? -14.059 -6.219 -7.496 1.00 94.75 125 THR A CA 1
ATOM 965 C C . THR A 1 125 ? -13.644 -7.665 -7.780 1.00 94.75 125 THR A C 1
ATOM 967 O O . THR A 1 125 ? -13.482 -8.459 -6.853 1.00 94.75 125 THR A O 1
ATOM 970 N N . LEU A 1 126 ? -13.406 -7.997 -9.052 1.00 95.00 126 LEU A N 1
ATOM 971 C CA . LEU A 1 126 ? -12.844 -9.293 -9.451 1.00 95.00 126 LEU A CA 1
ATOM 972 C C . LEU A 1 126 ? -11.368 -9.413 -9.038 1.00 95.00 126 LEU A C 1
ATOM 974 O O . LEU A 1 126 ? -10.968 -10.383 -8.392 1.00 95.00 126 LEU A O 1
ATOM 978 N N . ALA A 1 127 ? -10.571 -8.403 -9.391 1.00 95.25 127 ALA A N 1
ATOM 979 C CA . ALA A 1 127 ? -9.142 -8.357 -9.124 1.00 95.25 127 ALA A CA 1
ATOM 980 C C . ALA A 1 127 ? -8.695 -6.963 -8.665 1.00 95.25 127 ALA A C 1
ATOM 982 O O . ALA A 1 127 ? -9.188 -5.946 -9.154 1.00 95.25 127 ALA A O 1
ATOM 983 N N . TYR A 1 128 ? -7.746 -6.926 -7.731 1.00 95.94 128 TYR A N 1
ATOM 984 C CA . TYR A 1 128 ? -7.029 -5.722 -7.330 1.00 95.94 128 TYR A CA 1
ATOM 985 C C . TYR A 1 128 ? -5.678 -5.687 -8.039 1.00 95.94 128 TYR A C 1
ATOM 987 O O . TYR A 1 128 ? -4.829 -6.541 -7.779 1.00 95.94 128 TYR A O 1
ATOM 995 N N . VAL A 1 129 ? -5.479 -4.694 -8.907 1.00 95.25 129 VAL A N 1
ATOM 996 C CA . VAL A 1 129 ? -4.203 -4.469 -9.595 1.00 95.25 129 VAL A CA 1
ATOM 997 C C . VAL A 1 129 ? -3.349 -3.519 -8.759 1.00 95.25 129 VAL A C 1
ATOM 999 O O . VAL A 1 129 ? -3.727 -2.365 -8.572 1.00 95.25 129 VAL A O 1
ATOM 1002 N N . GLY A 1 130 ? -2.217 -3.994 -8.236 1.00 93.06 130 GLY A N 1
ATOM 1003 C CA . GLY A 1 130 ? -1.404 -3.231 -7.282 1.00 93.06 130 GLY A CA 1
ATOM 1004 C C . GLY A 1 130 ? 0.097 -3.426 -7.442 1.00 93.06 130 GLY A C 1
ATOM 1005 O O . GLY A 1 130 ? 0.560 -4.435 -7.976 1.00 93.06 130 GLY A O 1
ATOM 1006 N N . GLY A 1 131 ? 0.878 -2.460 -6.955 1.00 90.88 131 GLY A N 1
ATOM 1007 C CA . GLY A 1 131 ? 2.334 -2.608 -6.846 1.00 90.88 131 GLY A CA 1
ATOM 1008 C C . GLY A 1 131 ? 2.742 -3.659 -5.808 1.00 90.88 131 GLY A C 1
ATOM 1009 O O . GLY A 1 131 ? 1.950 -4.024 -4.943 1.00 90.88 131 GLY A O 1
ATOM 1010 N N . GLN A 1 132 ? 4.004 -4.098 -5.827 1.00 84.81 132 GLN A N 1
ATOM 1011 C CA . GLN A 1 132 ? 4.517 -5.125 -4.900 1.00 84.81 132 GLN A CA 1
ATOM 1012 C C . GLN A 1 132 ? 4.232 -4.806 -3.420 1.00 84.81 132 GLN A C 1
ATOM 1014 O O . GLN A 1 132 ? 3.756 -5.665 -2.681 1.00 84.81 132 GLN A O 1
ATOM 1019 N N . ALA A 1 133 ? 4.441 -3.551 -3.002 1.00 87.44 133 ALA A N 1
ATOM 1020 C CA . ALA A 1 133 ? 4.138 -3.105 -1.640 1.00 87.44 133 ALA A CA 1
ATOM 1021 C C . ALA A 1 133 ? 2.638 -3.199 -1.305 1.00 87.44 133 ALA A C 1
ATOM 1023 O O . ALA A 1 133 ? 2.271 -3.489 -0.169 1.00 87.44 133 ALA A O 1
ATOM 1024 N N . GLU A 1 134 ? 1.763 -2.981 -2.290 1.00 93.38 134 GLU A N 1
ATOM 1025 C CA . GLU A 1 134 ? 0.320 -3.091 -2.092 1.00 93.38 134 GLU A CA 1
ATOM 1026 C C . GLU A 1 134 ? -0.142 -4.534 -1.986 1.00 93.38 134 GLU A C 1
ATOM 1028 O O . GLU A 1 134 ? -0.923 -4.854 -1.090 1.00 93.38 134 GLU A O 1
ATOM 1033 N N . ILE A 1 135 ? 0.377 -5.405 -2.850 1.00 92.56 135 ILE A N 1
ATOM 1034 C CA . ILE A 1 135 ? 0.119 -6.846 -2.799 1.00 92.56 135 ILE A CA 1
ATOM 1035 C C . ILE A 1 135 ? 0.551 -7.409 -1.438 1.00 92.56 135 ILE A C 1
ATOM 1037 O O . ILE A 1 135 ? -0.197 -8.173 -0.825 1.00 92.56 135 ILE A O 1
ATOM 1041 N N . ALA A 1 136 ? 1.703 -6.968 -0.918 1.00 91.00 136 ALA A N 1
ATOM 1042 C CA . ALA A 1 136 ? 2.212 -7.392 0.382 1.00 91.00 136 ALA A CA 1
ATOM 1043 C C . ALA A 1 136 ? 1.236 -7.072 1.530 1.00 91.00 136 ALA A C 1
ATOM 1045 O O . ALA A 1 136 ? 0.862 -7.978 2.278 1.00 91.00 136 ALA A O 1
ATOM 1046 N N . TYR A 1 137 ? 0.757 -5.825 1.656 1.00 93.56 137 TYR A N 1
ATOM 1047 C CA . TYR A 1 137 ? -0.190 -5.498 2.732 1.00 93.56 137 TYR A CA 1
ATOM 1048 C C . TYR A 1 137 ? -1.596 -6.054 2.491 1.00 93.56 137 TYR A C 1
ATOM 1050 O O . TYR A 1 137 ? -2.302 -6.332 3.462 1.00 93.56 137 TYR A O 1
ATOM 1058 N N . HIS A 1 138 ? -2.012 -6.277 1.238 1.00 95.69 138 HIS A N 1
ATOM 1059 C CA . HIS A 1 138 ? -3.282 -6.951 0.946 1.00 95.69 138 HIS A CA 1
ATOM 1060 C C . HIS A 1 138 ? -3.320 -8.370 1.519 1.00 95.69 138 HIS A C 1
ATOM 1062 O O . HIS A 1 138 ? -4.377 -8.822 1.965 1.00 95.69 138 HIS A O 1
ATOM 1068 N N . GLY A 1 139 ? -2.170 -9.046 1.598 1.00 92.81 139 GLY A N 1
ATOM 1069 C CA . GLY A 1 139 ? -2.044 -10.345 2.256 1.00 92.81 139 GLY A CA 1
ATOM 1070 C C . GLY A 1 139 ? -2.492 -10.352 3.726 1.00 92.81 139 GLY A C 1
ATOM 1071 O O . GLY A 1 139 ? -2.936 -11.388 4.228 1.00 92.81 139 GLY A O 1
ATOM 1072 N N . LEU A 1 140 ? -2.477 -9.197 4.404 1.00 95.31 140 LEU A N 1
ATOM 1073 C CA . LEU A 1 140 ? -2.965 -9.061 5.781 1.00 95.31 140 LEU A CA 1
ATOM 1074 C C . LEU A 1 140 ? -4.499 -9.025 5.885 1.00 95.31 140 LEU A C 1
ATOM 1076 O O . LEU A 1 140 ? -5.062 -9.300 6.946 1.00 95.31 140 LEU A O 1
ATOM 1080 N N . LEU A 1 141 ? -5.199 -8.686 4.800 1.00 96.69 141 LEU A N 1
ATOM 1081 C CA . LEU A 1 141 ? -6.596 -8.240 4.850 1.00 96.69 141 LEU A CA 1
ATOM 1082 C C . LEU A 1 141 ? -7.623 -9.376 4.837 1.00 96.69 141 LEU A C 1
ATOM 1084 O O . LEU A 1 141 ? -8.807 -9.124 5.053 1.00 96.69 141 LEU A O 1
ATOM 1088 N N . LYS A 1 142 ? -7.204 -10.635 4.646 1.00 95.94 142 LYS A N 1
ATOM 1089 C CA . LYS A 1 142 ? -8.119 -11.792 4.567 1.00 95.94 142 LYS A CA 1
ATOM 1090 C C . LYS A 1 142 ? -9.064 -11.886 5.770 1.00 95.94 142 LYS A C 1
ATOM 1092 O O . LYS A 1 142 ? -10.256 -12.143 5.612 1.00 95.94 142 LYS A O 1
ATOM 1097 N N . GLY A 1 143 ? -8.538 -11.669 6.978 1.00 96.44 143 GLY A N 1
ATOM 1098 C CA . GLY A 1 143 ? -9.345 -11.668 8.202 1.00 96.44 143 GLY A CA 1
ATOM 1099 C C . GLY A 1 143 ? -10.336 -10.504 8.247 1.00 96.44 143 GLY A C 1
ATOM 1100 O O . GLY A 1 143 ? -11.494 -10.697 8.608 1.00 96.44 143 GLY A O 1
ATOM 1101 N N . LEU A 1 144 ? -9.894 -9.319 7.820 1.00 96.69 144 LEU A N 1
ATOM 1102 C CA . LEU A 1 144 ? -10.698 -8.100 7.821 1.00 96.69 144 LEU A CA 1
ATOM 1103 C C . LEU A 1 144 ? -11.850 -8.171 6.806 1.00 96.69 144 LEU A C 1
ATOM 1105 O O . LEU A 1 144 ? -12.974 -7.782 7.122 1.00 96.69 144 LEU A O 1
ATOM 1109 N N . HIS A 1 145 ? -11.612 -8.752 5.626 1.00 97.44 145 HIS A N 1
ATOM 1110 C CA . HIS A 1 145 ? -12.660 -9.026 4.639 1.00 97.44 145 HIS A CA 1
ATOM 1111 C C . HIS A 1 145 ? -13.751 -9.945 5.200 1.00 97.44 145 HIS A C 1
ATOM 1113 O O . HIS A 1 145 ? -14.937 -9.626 5.119 1.00 97.44 145 HIS A O 1
ATOM 1119 N N . ARG A 1 146 ? -13.360 -11.036 5.875 1.00 96.56 146 ARG A N 1
ATOM 1120 C CA . ARG A 1 146 ? -14.311 -11.950 6.525 1.00 96.56 146 ARG A CA 1
ATOM 1121 C C . ARG A 1 146 ? -15.119 -11.260 7.628 1.00 96.56 146 ARG A C 1
ATOM 1123 O O . ARG A 1 146 ? -16.334 -11.428 7.665 1.00 96.56 146 ARG A O 1
ATOM 1130 N N . ALA A 1 147 ? -14.466 -10.489 8.499 1.00 96.88 147 ALA A N 1
ATOM 1131 C CA . ALA A 1 147 ? -15.125 -9.789 9.608 1.00 96.88 147 ALA A CA 1
ATOM 1132 C C . ALA A 1 147 ? -16.137 -8.734 9.128 1.00 96.88 147 ALA A C 1
ATOM 1134 O O . ALA A 1 147 ? -17.181 -8.539 9.741 1.00 96.88 147 ALA A O 1
ATOM 1135 N N . THR A 1 148 ? -15.859 -8.094 7.991 1.00 96.19 148 THR A N 1
ATOM 1136 C CA . THR A 1 148 ? -16.713 -7.045 7.412 1.00 96.19 148 THR A CA 1
ATOM 1137 C C . THR A 1 148 ? -17.707 -7.548 6.361 1.00 96.19 148 THR A C 1
ATOM 1139 O O . THR A 1 148 ? -18.439 -6.740 5.774 1.00 96.19 148 THR A O 1
ATOM 1142 N N . GLN A 1 149 ? -17.747 -8.868 6.141 1.00 95.38 149 GLN A N 1
ATOM 1143 C CA . GLN A 1 149 ? -18.583 -9.534 5.138 1.00 95.38 149 GLN A CA 1
ATOM 1144 C C . GLN A 1 149 ? -18.363 -8.962 3.729 1.00 95.38 149 GLN A C 1
ATOM 1146 O O . GLN A 1 149 ? -19.305 -8.648 3.006 1.00 95.38 149 GLN A O 1
ATOM 1151 N N . THR A 1 150 ? -17.098 -8.776 3.356 1.00 95.56 150 THR A N 1
ATOM 1152 C CA . THR A 1 150 ? -16.689 -8.327 2.021 1.00 95.56 150 THR A CA 1
ATOM 1153 C C . THR A 1 150 ? -15.856 -9.403 1.338 1.00 95.56 150 THR A C 1
ATOM 1155 O O . THR A 1 150 ? -15.232 -10.240 1.995 1.00 95.56 150 THR A O 1
ATOM 1158 N N . PHE A 1 151 ? -15.847 -9.395 0.007 1.00 92.06 151 PHE A N 1
ATOM 1159 C CA . PHE A 1 151 ? -15.015 -10.312 -0.760 1.00 92.06 151 PHE A CA 1
ATOM 1160 C C . PHE A 1 151 ? -13.570 -9.806 -0.816 1.00 92.06 151 PHE A C 1
ATOM 1162 O O . PHE A 1 151 ? -13.327 -8.610 -0.999 1.00 92.06 151 PHE A O 1
ATOM 1169 N N . MET A 1 152 ? -12.611 -10.721 -0.662 1.00 94.94 152 MET A N 1
ATOM 1170 C CA . MET A 1 152 ? -11.209 -10.436 -0.946 1.00 94.94 152 MET A CA 1
ATOM 1171 C C . MET A 1 152 ? -10.953 -10.742 -2.430 1.00 94.94 152 MET A C 1
ATOM 1173 O O . MET A 1 152 ? -11.060 -11.909 -2.807 1.00 94.94 152 MET A O 1
ATOM 1177 N N . PRO A 1 153 ? -10.633 -9.740 -3.264 1.00 95.69 153 PRO A N 1
ATOM 1178 C CA . PRO A 1 153 ? -10.432 -9.920 -4.694 1.00 95.69 153 PRO A CA 1
ATOM 1179 C C . PRO A 1 153 ? -9.167 -10.731 -4.968 1.00 95.69 153 PRO A C 1
ATOM 1181 O O . PRO A 1 153 ? -8.277 -10.830 -4.115 1.00 95.69 153 PRO A O 1
ATOM 1184 N N . ALA A 1 154 ? -9.055 -11.254 -6.188 1.00 95.12 154 ALA A N 1
ATOM 1185 C CA . ALA A 1 154 ? -7.784 -11.780 -6.666 1.00 95.12 154 ALA A CA 1
ATOM 1186 C C . ALA A 1 154 ? -6.730 -10.661 -6.644 1.00 95.12 154 ALA A C 1
ATOM 1188 O O . ALA A 1 154 ? -6.993 -9.540 -7.077 1.00 95.12 154 ALA A O 1
ATOM 1189 N N . LEU A 1 155 ? -5.539 -10.942 -6.121 1.00 94.31 155 LEU A N 1
ATOM 1190 C CA . LEU A 1 155 ? -4.446 -9.974 -6.120 1.00 94.31 155 LEU A CA 1
ATOM 1191 C C . LEU A 1 155 ? -3.656 -10.133 -7.415 1.00 94.31 155 LEU A C 1
ATOM 1193 O O . LEU A 1 155 ? -3.117 -11.205 -7.677 1.00 94.31 155 LEU A O 1
ATOM 1197 N N . PHE A 1 156 ? -3.601 -9.072 -8.213 1.00 93.94 156 PHE A N 1
ATOM 1198 C CA . PHE A 1 156 ? -2.933 -9.057 -9.506 1.00 93.94 156 PHE A CA 1
ATOM 1199 C C . PHE A 1 156 ? -1.766 -8.061 -9.455 1.00 93.94 156 PHE A C 1
ATOM 1201 O O . PHE A 1 156 ? -1.995 -6.852 -9.367 1.00 93.94 156 PHE A O 1
ATOM 1208 N N . PRO A 1 157 ? -0.504 -8.520 -9.449 1.00 91.62 157 PRO A N 1
ATOM 1209 C CA . PRO A 1 157 ? 0.633 -7.615 -9.536 1.00 91.62 157 PRO A CA 1
ATOM 1210 C C . PRO A 1 157 ? 0.529 -6.769 -10.804 1.00 91.62 157 PRO A C 1
ATOM 1212 O O . PRO A 1 157 ? 0.334 -7.300 -11.898 1.00 91.62 157 PRO A O 1
ATOM 1215 N N . ARG A 1 158 ? 0.640 -5.445 -10.670 1.00 91.25 158 ARG A N 1
ATOM 1216 C CA . ARG A 1 158 ? 0.720 -4.577 -11.847 1.00 91.25 158 ARG A CA 1
ATOM 1217 C C . ARG A 1 158 ? 1.972 -4.923 -12.651 1.00 91.25 158 ARG A C 1
ATOM 1219 O O . ARG A 1 158 ? 2.998 -5.291 -12.075 1.00 91.25 158 ARG A O 1
ATOM 1226 N N . ILE A 1 159 ? 1.896 -4.719 -13.961 1.00 89.62 159 ILE A N 1
ATOM 1227 C CA . ILE A 1 159 ? 3.058 -4.819 -14.839 1.00 89.62 159 ILE A CA 1
ATOM 1228 C C . ILE A 1 159 ? 4.138 -3.860 -14.329 1.00 89.62 159 ILE A C 1
ATOM 1230 O O . ILE A 1 159 ? 3.842 -2.716 -13.965 1.00 89.62 159 ILE A O 1
ATOM 1234 N N . SER A 1 160 ? 5.371 -4.357 -14.278 1.00 88.62 160 SER A N 1
ATOM 1235 C CA . SER A 1 160 ? 6.556 -3.565 -13.982 1.00 88.62 160 SER A CA 1
ATOM 1236 C C . SER A 1 160 ? 7.438 -3.533 -15.218 1.00 88.62 160 SER A C 1
ATOM 1238 O O . SER A 1 160 ? 7.740 -4.597 -15.759 1.00 88.62 160 SER A O 1
ATOM 1240 N N . MET A 1 161 ? 7.824 -2.347 -15.685 1.00 89.12 161 MET A N 1
ATOM 1241 C CA . MET A 1 161 ? 8.632 -2.224 -16.899 1.00 89.12 161 MET A CA 1
ATOM 1242 C C . MET A 1 161 ? 9.636 -1.075 -16.850 1.00 89.12 161 MET A C 1
ATOM 1244 O O . MET A 1 161 ? 9.465 -0.115 -16.099 1.00 89.12 161 MET A O 1
ATOM 1248 N N . THR A 1 162 ? 10.651 -1.180 -17.699 1.00 91.12 162 THR A N 1
ATOM 1249 C CA . THR A 1 162 ? 11.563 -0.097 -18.066 1.00 91.12 162 THR A CA 1
ATOM 1250 C C . THR A 1 162 ? 11.459 0.127 -19.568 1.00 91.12 162 THR A C 1
ATOM 1252 O O . THR A 1 162 ? 11.542 -0.829 -20.338 1.00 91.12 162 THR A O 1
ATOM 1255 N N . LEU A 1 163 ? 11.280 1.379 -19.979 1.00 92.38 163 LEU A N 1
ATOM 1256 C CA . LEU A 1 163 ? 11.332 1.802 -21.373 1.00 92.38 163 LEU A CA 1
ATOM 1257 C C . LEU A 1 163 ? 12.798 1.953 -21.788 1.00 92.38 163 LEU A C 1
ATOM 1259 O O . LEU A 1 163 ? 13.531 2.745 -21.186 1.00 92.38 163 LEU A O 1
ATOM 1263 N N . VAL A 1 164 ? 13.215 1.207 -22.807 1.00 92.50 164 VAL A N 1
ATOM 1264 C CA . VAL A 1 164 ? 14.612 1.078 -23.238 1.00 92.50 164 VAL A CA 1
ATOM 1265 C C . VAL A 1 164 ? 14.740 1.466 -24.704 1.00 92.50 164 VAL A C 1
ATOM 1267 O O . VAL A 1 164 ? 13.955 1.022 -25.535 1.00 92.50 164 VAL A O 1
ATOM 1270 N N . GLN A 1 165 ? 15.733 2.293 -25.030 1.00 91.56 165 GLN A N 1
ATOM 1271 C CA . GLN A 1 165 ? 16.006 2.654 -26.422 1.00 91.56 165 GLN A CA 1
ATOM 1272 C C . GLN A 1 165 ? 16.479 1.428 -27.204 1.00 91.56 165 GLN A C 1
ATOM 1274 O O . GLN A 1 165 ? 17.311 0.671 -26.702 1.00 91.56 165 GLN A O 1
ATOM 1279 N N . SER A 1 166 ? 16.045 1.282 -28.460 1.00 90.88 166 SER A N 1
ATOM 1280 C CA . SER A 1 166 ? 16.486 0.188 -29.345 1.00 90.88 166 SER A CA 1
ATOM 1281 C C . SER A 1 166 ? 18.011 0.001 -29.383 1.00 90.88 166 SER A C 1
ATOM 1283 O O . SER A 1 166 ? 18.497 -1.127 -29.444 1.00 90.88 166 SER A O 1
ATOM 1285 N N . SER A 1 167 ? 18.780 1.097 -29.313 1.00 91.38 167 SER A N 1
ATOM 1286 C CA . SER A 1 167 ? 20.251 1.067 -29.318 1.00 91.38 167 SER A CA 1
ATOM 1287 C C . SER A 1 167 ? 20.870 0.392 -28.098 1.00 91.38 167 SER A C 1
ATOM 1289 O O . SER A 1 167 ? 21.992 -0.089 -28.197 1.00 91.38 167 SER A O 1
ATOM 1291 N N . ASP A 1 168 ? 20.151 0.364 -26.976 1.00 91.12 168 ASP A N 1
ATOM 1292 C CA . ASP A 1 168 ? 20.657 -0.071 -25.674 1.00 91.12 168 ASP A CA 1
ATOM 1293 C C . ASP A 1 168 ? 20.074 -1.429 -25.249 1.00 91.12 168 ASP A C 1
ATOM 1295 O O . ASP A 1 168 ? 20.386 -1.926 -24.169 1.00 91.12 168 ASP A O 1
ATOM 1299 N N . MET A 1 169 ? 19.191 -2.027 -26.058 1.00 88.94 169 MET A N 1
ATOM 1300 C CA . MET A 1 169 ? 18.415 -3.215 -25.676 1.00 88.94 169 MET A CA 1
ATOM 1301 C C . MET A 1 169 ? 19.285 -4.415 -25.291 1.00 88.94 169 MET A C 1
ATOM 1303 O O . MET A 1 169 ? 18.965 -5.126 -24.336 1.00 88.94 169 MET A O 1
ATOM 1307 N N . ARG A 1 170 ? 20.387 -4.649 -26.015 1.00 85.81 170 ARG A N 1
ATOM 1308 C CA . ARG A 1 170 ? 21.289 -5.778 -25.736 1.00 85.81 170 ARG A CA 1
ATOM 1309 C C . ARG A 1 170 ? 22.016 -5.577 -24.412 1.00 85.81 170 ARG A C 1
ATOM 1311 O O . ARG A 1 170 ? 21.953 -6.433 -23.536 1.00 85.81 170 ARG A O 1
ATOM 1318 N N . GLU A 1 171 ? 22.638 -4.420 -24.244 1.00 85.00 171 GLU A N 1
ATOM 1319 C CA . GLU A 1 171 ? 23.397 -4.061 -23.052 1.00 85.00 171 GLU A CA 1
ATOM 1320 C C . GLU A 1 171 ? 22.489 -3.947 -21.817 1.00 85.00 171 GLU A C 1
ATOM 1322 O O . GLU A 1 171 ? 22.887 -4.311 -20.709 1.00 85.00 171 GLU A O 1
ATOM 1327 N N . PHE A 1 172 ? 21.244 -3.493 -21.995 1.00 84.12 172 PHE A N 1
ATOM 1328 C CA . PHE A 1 172 ? 20.245 -3.462 -20.932 1.00 84.12 172 PHE A CA 1
ATOM 1329 C C . PHE A 1 172 ? 19.834 -4.868 -20.484 1.00 84.12 172 PHE A C 1
ATOM 1331 O O . PHE A 1 172 ? 19.681 -5.098 -19.284 1.00 84.12 172 PHE A O 1
ATOM 1338 N N . ALA A 1 173 ? 19.680 -5.822 -21.407 1.00 81.44 173 ALA A N 1
ATOM 1339 C CA . ALA A 1 173 ? 19.360 -7.205 -21.053 1.00 81.44 173 ALA A CA 1
ATOM 1340 C C . ALA A 1 173 ? 20.457 -7.828 -20.169 1.00 81.44 173 ALA A C 1
ATOM 1342 O O . ALA A 1 173 ? 20.153 -8.432 -19.133 1.00 81.44 173 ALA A O 1
ATOM 1343 N N . ASP A 1 174 ? 21.726 -7.600 -20.516 1.00 77.50 174 ASP A N 1
ATOM 1344 C CA . ASP A 1 174 ? 22.872 -8.030 -19.708 1.00 77.50 174 ASP A CA 1
ATOM 1345 C C . ASP A 1 174 ? 22.887 -7.341 -18.336 1.00 77.50 174 ASP A C 1
ATOM 1347 O O . ASP A 1 174 ? 23.087 -7.990 -17.300 1.00 77.50 174 ASP A O 1
ATOM 1351 N N . LEU A 1 175 ? 22.598 -6.037 -18.303 1.00 77.19 175 LEU A N 1
ATOM 1352 C CA . LEU A 1 175 ? 22.496 -5.258 -17.071 1.00 77.19 175 LEU A CA 1
ATOM 1353 C C . LEU A 1 175 ? 21.374 -5.766 -16.154 1.00 77.19 175 LEU A C 1
ATOM 1355 O O . LEU A 1 175 ? 21.569 -5.871 -14.941 1.00 77.19 175 LEU A O 1
ATOM 1359 N N . LEU A 1 176 ? 20.210 -6.114 -16.706 1.00 74.62 176 LEU A N 1
ATOM 1360 C CA . LEU A 1 176 ? 19.066 -6.617 -15.947 1.00 74.62 176 LEU A CA 1
ATOM 1361 C C . LEU A 1 176 ? 19.347 -8.013 -15.378 1.00 74.62 176 LEU A C 1
ATOM 1363 O O . LEU A 1 176 ? 19.006 -8.296 -14.225 1.00 74.62 176 LEU A O 1
ATOM 1367 N N . ALA A 1 177 ? 20.017 -8.875 -16.145 1.00 69.94 177 ALA A N 1
ATOM 1368 C CA . ALA A 1 177 ? 20.468 -10.183 -15.677 1.00 69.94 177 ALA A CA 1
ATOM 1369 C C . ALA A 1 177 ? 21.499 -10.044 -14.545 1.00 69.94 177 ALA A C 1
ATOM 1371 O O . ALA A 1 177 ? 21.407 -10.733 -13.522 1.00 69.94 177 ALA A O 1
ATOM 1372 N N . PHE A 1 178 ? 22.442 -9.109 -14.683 1.00 68.44 178 PHE A N 1
ATOM 1373 C CA . PHE A 1 178 ? 23.417 -8.781 -13.647 1.00 68.44 178 PHE A CA 1
ATOM 1374 C C . PHE A 1 178 ? 22.747 -8.232 -12.379 1.00 68.44 178 PHE A C 1
ATOM 1376 O O . PHE A 1 178 ? 22.972 -8.760 -11.286 1.00 68.44 178 PHE A O 1
ATOM 1383 N N . ARG A 1 179 ? 21.856 -7.241 -12.508 1.00 67.88 179 ARG A N 1
ATOM 1384 C CA . ARG A 1 179 ? 21.111 -6.652 -11.385 1.00 67.88 179 ARG A CA 1
ATOM 1385 C C . ARG A 1 179 ? 20.242 -7.692 -10.682 1.00 67.88 179 ARG A C 1
ATOM 1387 O O . ARG A 1 179 ? 20.204 -7.704 -9.459 1.00 67.88 179 ARG A O 1
ATOM 1394 N N . SER A 1 180 ? 19.605 -8.597 -11.420 1.00 65.94 180 SER A N 1
ATOM 1395 C CA . SER A 1 180 ? 18.789 -9.674 -10.843 1.00 65.94 180 SER A CA 1
ATOM 1396 C C . SER A 1 180 ? 19.631 -10.636 -9.995 1.00 65.94 180 SER A C 1
ATOM 1398 O O . SER A 1 180 ? 19.238 -10.985 -8.881 1.00 65.94 180 SER A O 1
ATOM 1400 N N . ARG A 1 181 ? 20.835 -11.007 -10.459 1.00 62.53 181 ARG A N 1
ATOM 1401 C CA . ARG A 1 181 ? 21.802 -11.806 -9.675 1.00 62.53 181 ARG A CA 1
ATOM 1402 C C . ARG A 1 181 ? 22.283 -11.068 -8.425 1.00 62.53 181 ARG A C 1
ATOM 1404 O O . ARG A 1 181 ? 22.438 -11.678 -7.369 1.00 62.53 181 ARG A O 1
ATOM 1411 N N . LEU A 1 182 ? 22.505 -9.760 -8.526 1.00 62.03 182 LEU A N 1
ATOM 1412 C CA . LEU A 1 182 ? 22.885 -8.924 -7.388 1.00 62.03 182 LEU A CA 1
ATOM 1413 C C . LEU A 1 182 ? 21.754 -8.771 -6.374 1.00 62.03 182 LEU A C 1
ATOM 1415 O O . LEU A 1 182 ? 21.992 -8.893 -5.179 1.00 62.03 182 LEU A O 1
ATOM 1419 N N . GLN A 1 183 ? 20.530 -8.534 -6.838 1.00 62.78 183 GLN A N 1
ATOM 1420 C CA . GLN A 1 183 ? 19.353 -8.392 -5.990 1.00 62.78 183 GLN A CA 1
ATOM 1421 C C . GLN A 1 183 ? 19.035 -9.709 -5.277 1.00 62.78 183 GLN A C 1
ATOM 1423 O O . GLN A 1 183 ? 18.704 -9.691 -4.098 1.00 62.78 183 GLN A O 1
ATOM 1428 N N . TRP A 1 184 ? 19.228 -10.853 -5.941 1.00 52.03 184 TRP A N 1
ATOM 1429 C CA . TRP A 1 184 ? 19.187 -12.168 -5.300 1.00 52.03 184 TRP A CA 1
ATOM 1430 C C . TRP A 1 184 ? 20.204 -12.280 -4.155 1.00 52.03 184 TRP A C 1
ATOM 1432 O O . TRP A 1 184 ? 19.820 -12.568 -3.024 1.00 52.03 184 TRP A O 1
ATOM 1442 N N . ARG A 1 185 ? 21.477 -11.944 -4.404 1.00 58.78 185 ARG A N 1
ATOM 1443 C CA . ARG A 1 185 ? 22.524 -11.933 -3.362 1.00 58.78 185 ARG A CA 1
ATOM 1444 C C . ARG A 1 185 ? 22.226 -10.948 -2.228 1.00 58.78 185 ARG A C 1
ATOM 1446 O O . ARG A 1 185 ? 22.504 -11.239 -1.069 1.00 58.78 185 ARG A O 1
ATOM 1453 N N . GLN A 1 186 ? 21.645 -9.789 -2.536 1.00 60.81 186 GLN A N 1
ATOM 1454 C CA . GLN A 1 186 ? 21.210 -8.818 -1.528 1.00 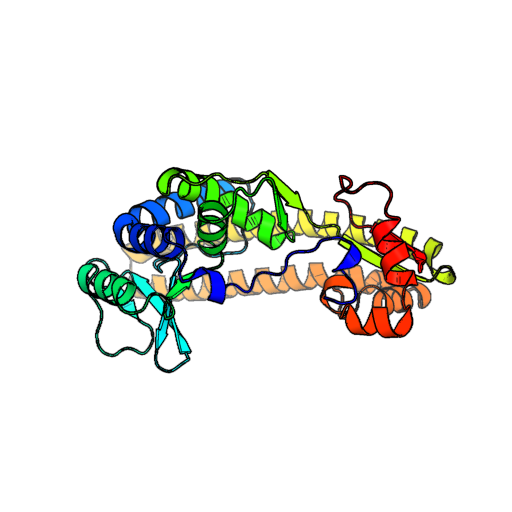60.81 186 GLN A CA 1
ATOM 1455 C C . GLN A 1 186 ? 20.004 -9.310 -0.726 1.00 60.81 186 GLN A C 1
ATOM 1457 O O . GLN A 1 186 ? 19.915 -8.994 0.457 1.00 60.81 186 GLN A O 1
ATOM 1462 N N . ASN A 1 187 ? 19.093 -10.073 -1.331 1.00 63.62 187 ASN A N 1
ATOM 1463 C CA . ASN A 1 187 ? 17.974 -10.694 -0.630 1.00 63.62 187 ASN A CA 1
ATOM 1464 C C . ASN A 1 187 ? 18.469 -11.806 0.301 1.00 63.62 187 ASN A C 1
ATOM 1466 O O . ASN A 1 187 ? 18.063 -11.830 1.458 1.00 63.62 187 ASN A O 1
ATOM 1470 N N . GLU A 1 188 ? 19.398 -12.656 -0.145 1.00 65.12 188 GLU A N 1
ATOM 1471 C CA . GLU A 1 188 ? 20.071 -13.643 0.714 1.00 65.12 188 GLU A CA 1
ATOM 1472 C C . GLU A 1 188 ? 20.789 -12.959 1.884 1.00 65.12 188 GLU A C 1
ATOM 1474 O O . GLU A 1 188 ? 20.566 -13.308 3.045 1.00 65.12 188 GLU A O 1
ATOM 1479 N N . ALA A 1 189 ? 21.576 -11.914 1.605 1.00 69.00 189 ALA A N 1
ATOM 1480 C CA . ALA A 1 189 ? 22.199 -11.102 2.645 1.00 69.00 189 ALA A CA 1
ATOM 1481 C C . ALA A 1 189 ? 21.150 -10.455 3.563 1.00 69.00 189 ALA A C 1
ATOM 1483 O O . ALA A 1 189 ? 21.330 -10.418 4.775 1.00 69.00 189 ALA A O 1
ATOM 1484 N N . GLY A 1 190 ? 20.034 -9.976 3.011 1.00 69.88 190 GLY A N 1
ATOM 1485 C CA . GLY A 1 190 ? 18.911 -9.408 3.750 1.00 69.88 190 GLY A CA 1
ATOM 1486 C C . GLY A 1 190 ? 18.312 -10.397 4.745 1.00 69.88 190 GLY A C 1
ATOM 1487 O O . GLY A 1 190 ? 18.172 -10.050 5.912 1.00 69.88 190 GLY A O 1
ATOM 1488 N N . VAL A 1 191 ? 18.057 -11.637 4.319 1.00 72.06 191 VAL A N 1
ATOM 1489 C CA . VAL A 1 191 ? 17.578 -12.722 5.188 1.00 72.06 191 VAL A CA 1
ATOM 1490 C C . VAL A 1 191 ? 18.588 -13.028 6.297 1.00 72.06 191 VAL A C 1
ATOM 1492 O O . VAL A 1 191 ? 18.190 -13.228 7.449 1.00 72.06 191 VAL A O 1
ATOM 1495 N N . LEU A 1 192 ? 19.888 -13.022 5.986 1.00 76.94 192 LEU A N 1
ATOM 1496 C CA . LEU A 1 192 ? 20.950 -13.186 6.985 1.00 76.94 192 LEU A CA 1
ATOM 1497 C C . LEU A 1 192 ? 20.955 -12.035 8.000 1.00 76.94 192 LEU A C 1
ATOM 1499 O O . LEU A 1 192 ? 20.989 -12.295 9.202 1.00 76.94 192 LEU A O 1
ATOM 1503 N N . PHE A 1 193 ? 20.854 -10.780 7.548 1.00 82.19 193 PHE A N 1
ATOM 1504 C CA . PHE A 1 193 ? 20.780 -9.610 8.430 1.00 82.19 193 PHE A CA 1
ATOM 1505 C C . PHE A 1 193 ? 19.521 -9.616 9.292 1.00 82.19 193 PHE A C 1
ATOM 1507 O O . PHE A 1 193 ? 19.618 -9.350 10.485 1.00 82.19 193 PHE A O 1
ATOM 1514 N N . ASP A 1 194 ? 18.361 -9.963 8.736 1.00 77.00 194 ASP A N 1
ATOM 1515 C CA . ASP A 1 194 ? 17.110 -10.037 9.494 1.00 77.00 194 ASP A CA 1
ATOM 1516 C C . ASP A 1 194 ? 17.172 -11.165 10.541 1.00 77.00 194 ASP A C 1
ATOM 1518 O O . ASP A 1 194 ? 16.684 -11.018 11.663 1.00 77.00 194 ASP A O 1
ATOM 1522 N N . THR A 1 195 ? 17.818 -12.289 10.210 1.00 79.12 195 THR A N 1
ATOM 1523 C CA . THR A 1 195 ? 18.065 -13.392 11.155 1.00 79.12 195 THR A CA 1
ATOM 1524 C C . THR A 1 195 ? 19.025 -12.974 12.267 1.00 79.12 195 THR A C 1
ATOM 1526 O O . THR A 1 195 ? 18.739 -13.218 13.440 1.00 79.12 195 THR A O 1
ATOM 1529 N N . ALA A 1 196 ? 20.119 -12.292 11.923 1.00 84.62 196 ALA A N 1
ATOM 1530 C CA . ALA A 1 196 ? 21.069 -11.753 12.890 1.00 84.62 196 ALA A CA 1
ATOM 1531 C C . ALA A 1 196 ? 20.418 -10.702 13.803 1.00 84.62 196 ALA A C 1
ATOM 1533 O O . ALA A 1 196 ? 20.605 -10.747 15.016 1.00 84.62 196 ALA A O 1
ATOM 1534 N N . GLU A 1 197 ? 19.603 -9.798 13.250 1.00 86.06 197 GLU A N 1
ATOM 1535 C CA . GLU A 1 197 ? 18.891 -8.772 14.014 1.00 86.06 197 GLU A CA 1
ATOM 1536 C C . GLU A 1 197 ? 17.924 -9.399 15.024 1.00 86.06 197 GLU A C 1
ATOM 1538 O O . GLU A 1 197 ? 17.925 -9.021 16.198 1.00 86.06 197 GLU A O 1
ATOM 1543 N N . ARG A 1 198 ? 17.143 -10.406 14.604 1.00 83.94 198 ARG A N 1
ATOM 1544 C CA . ARG A 1 198 ? 16.266 -11.163 15.512 1.00 83.94 198 ARG A CA 1
ATOM 1545 C C . ARG A 1 198 ? 17.055 -11.840 16.630 1.00 83.94 198 ARG A C 1
ATOM 1547 O O . ARG A 1 198 ? 16.654 -11.735 17.787 1.00 83.94 198 ARG A O 1
ATOM 1554 N N . GLY A 1 199 ? 18.173 -12.491 16.304 1.00 86.56 199 GLY A N 1
ATOM 1555 C CA . GLY A 1 199 ? 19.046 -13.128 17.295 1.00 86.56 199 GLY A CA 1
ATOM 1556 C C . GLY A 1 199 ? 19.607 -12.128 18.308 1.00 86.56 199 GLY A C 1
ATOM 1557 O O . GLY A 1 199 ? 19.554 -12.364 19.510 1.00 86.56 199 GLY A O 1
ATOM 1558 N N . VAL A 1 200 ? 20.061 -10.965 17.838 1.00 90.00 200 VAL A N 1
ATOM 1559 C CA . VAL A 1 200 ? 20.569 -9.878 18.686 1.00 90.00 200 VAL A CA 1
ATOM 1560 C C . VAL A 1 200 ? 19.482 -9.357 19.621 1.00 90.00 200 VAL A C 1
ATOM 1562 O O . VAL A 1 200 ? 19.710 -9.281 20.827 1.00 90.00 200 VAL A O 1
ATOM 1565 N N . ARG A 1 201 ? 18.286 -9.059 19.101 1.00 90.44 201 ARG A N 1
ATOM 1566 C CA . ARG A 1 201 ? 17.146 -8.612 19.919 1.00 90.44 201 ARG A CA 1
ATOM 1567 C C . ARG A 1 201 ? 16.760 -9.644 20.975 1.00 90.44 201 ARG A C 1
ATOM 1569 O O . ARG A 1 201 ? 16.529 -9.268 22.120 1.00 90.44 201 ARG A O 1
ATOM 1576 N N . ALA A 1 202 ? 16.727 -10.927 20.616 1.00 87.31 202 ALA A N 1
ATOM 1577 C CA . ALA A 1 202 ? 16.424 -12.005 21.554 1.00 87.31 202 ALA A CA 1
ATOM 1578 C C . ALA A 1 202 ? 17.462 -12.083 22.688 1.00 87.31 202 ALA A C 1
ATOM 1580 O O . ALA A 1 202 ? 17.084 -12.125 23.859 1.00 87.31 202 ALA A O 1
ATOM 1581 N N . SER A 1 203 ? 18.756 -12.007 22.362 1.00 90.94 203 SER A N 1
ATOM 1582 C CA . SER A 1 203 ? 19.836 -11.997 23.357 1.00 90.94 203 SER A CA 1
ATOM 1583 C C . SER A 1 203 ? 19.772 -10.777 24.280 1.00 90.94 203 SER A C 1
ATOM 1585 O O . SER A 1 203 ? 19.919 -10.910 25.493 1.00 90.94 203 SER A O 1
ATOM 1587 N N . PHE A 1 204 ? 19.506 -9.583 23.736 1.00 91.69 204 PHE A N 1
ATOM 1588 C CA . PHE A 1 204 ? 19.338 -8.375 24.548 1.00 91.69 204 PHE A CA 1
ATOM 1589 C C . PHE A 1 204 ? 18.080 -8.427 25.419 1.00 91.69 204 PHE A C 1
ATOM 1591 O O . PHE A 1 204 ? 18.116 -7.955 26.553 1.00 91.69 204 PHE A O 1
ATOM 1598 N N . ALA A 1 205 ? 16.982 -9.012 24.935 1.00 88.31 205 ALA A N 1
ATOM 1599 C CA . ALA A 1 205 ? 15.770 -9.203 25.726 1.00 88.31 205 ALA A CA 1
ATOM 1600 C C . ALA A 1 205 ? 16.017 -10.130 26.928 1.00 88.31 205 ALA A C 1
ATOM 1602 O O . ALA A 1 205 ? 15.650 -9.766 28.046 1.00 88.31 205 ALA A O 1
ATOM 1603 N N . ALA A 1 206 ? 16.700 -11.261 26.716 1.00 88.44 206 ALA A N 1
ATOM 1604 C CA . ALA A 1 206 ? 17.097 -12.173 27.791 1.00 88.44 206 ALA A CA 1
ATOM 1605 C C . ALA A 1 206 ? 18.004 -11.472 28.816 1.00 88.44 206 ALA A C 1
ATOM 1607 O O . ALA A 1 206 ? 17.711 -11.464 30.008 1.00 88.44 206 ALA A O 1
ATOM 1608 N N . LEU A 1 207 ? 19.031 -10.753 28.349 1.00 86.69 207 LEU A N 1
ATOM 1609 C CA . LEU A 1 207 ? 19.949 -10.024 29.228 1.00 86.69 207 LEU A CA 1
ATOM 1610 C C . LEU A 1 207 ? 19.245 -8.936 30.060 1.00 86.69 207 LEU A C 1
ATOM 1612 O O . LEU A 1 207 ? 19.574 -8.733 31.229 1.00 86.69 207 LEU A O 1
ATOM 1616 N N . LYS A 1 208 ? 18.264 -8.228 29.485 1.00 85.31 208 LYS A N 1
ATOM 1617 C CA . LYS A 1 208 ? 17.450 -7.247 30.226 1.00 85.31 208 LYS A CA 1
ATOM 1618 C C . LYS A 1 208 ? 16.580 -7.905 31.287 1.00 85.31 208 LYS A C 1
ATOM 1620 O O . LYS A 1 208 ? 16.376 -7.299 32.337 1.00 85.31 208 LYS A O 1
ATOM 1625 N N . GLN A 1 209 ? 16.055 -9.095 31.011 1.00 84.62 209 GLN A N 1
ATOM 1626 C CA . GLN A 1 209 ? 15.267 -9.857 31.972 1.00 84.62 209 GLN A CA 1
ATOM 1627 C C . GLN A 1 209 ? 16.140 -10.293 33.157 1.00 84.62 209 GLN A C 1
ATOM 1629 O O . GLN A 1 209 ? 15.773 -10.026 34.301 1.00 84.62 209 GLN A O 1
ATOM 1634 N N . ASP A 1 210 ? 17.319 -10.854 32.882 1.00 83.25 210 ASP A N 1
ATOM 1635 C CA . ASP A 1 210 ? 18.250 -11.339 33.907 1.00 83.25 210 ASP A CA 1
ATOM 1636 C C . ASP A 1 210 ? 18.808 -10.194 34.769 1.00 83.25 210 ASP A C 1
ATOM 1638 O O . ASP A 1 210 ? 18.788 -10.253 35.999 1.00 83.25 210 ASP A O 1
ATOM 1642 N N . LEU A 1 211 ? 19.258 -9.099 34.144 1.00 79.19 211 LEU A N 1
ATOM 1643 C CA . LEU A 1 211 ? 19.829 -7.953 34.865 1.00 79.19 211 LEU A CA 1
ATOM 1644 C C . LEU A 1 211 ? 18.767 -7.053 35.504 1.00 79.19 211 LEU A C 1
ATOM 1646 O O . LEU A 1 211 ? 19.026 -6.430 36.536 1.00 79.19 211 LEU A O 1
ATOM 1650 N N . GLY A 1 212 ? 17.565 -6.989 34.929 1.00 71.19 212 GLY A N 1
ATOM 1651 C CA . GLY A 1 212 ? 16.436 -6.248 35.492 1.00 71.19 212 GLY A CA 1
ATOM 1652 C C . GLY A 1 212 ? 15.981 -6.800 36.844 1.00 71.19 212 GLY A C 1
ATOM 1653 O O . GLY A 1 212 ? 15.498 -6.029 37.676 1.00 71.19 212 GLY A O 1
ATOM 1654 N N . ALA A 1 213 ? 16.199 -8.097 37.088 1.00 70.62 213 ALA A N 1
ATOM 1655 C CA . ALA A 1 213 ? 15.976 -8.734 38.382 1.00 70.62 213 ALA A CA 1
ATOM 1656 C C . ALA A 1 213 ? 17.019 -8.332 39.447 1.00 70.62 213 ALA A C 1
ATOM 1658 O O . ALA A 1 213 ? 16.727 -8.411 40.637 1.00 70.62 213 ALA A O 1
ATOM 1659 N N . LEU A 1 214 ? 18.208 -7.875 39.033 1.00 71.88 214 LEU A N 1
ATOM 1660 C CA . LEU A 1 214 ? 19.327 -7.533 39.920 1.00 71.88 214 LEU A CA 1
ATOM 1661 C C . LEU A 1 214 ? 19.418 -6.027 40.214 1.00 71.88 214 LEU A C 1
ATOM 1663 O O . LEU A 1 214 ? 19.597 -5.643 41.368 1.00 71.88 214 LEU A O 1
ATOM 1667 N N . ALA A 1 215 ? 19.284 -5.160 39.201 1.00 71.69 215 ALA A N 1
ATOM 1668 C CA . ALA A 1 215 ? 19.278 -3.704 39.383 1.00 71.69 215 ALA A CA 1
ATOM 1669 C C . ALA A 1 215 ? 18.667 -2.954 38.181 1.00 71.69 215 ALA A C 1
ATOM 1671 O O . ALA A 1 215 ? 19.170 -3.014 37.058 1.00 71.69 215 ALA A O 1
ATOM 1672 N N . LYS A 1 216 ? 17.628 -2.139 38.427 1.00 71.31 216 LYS A N 1
ATOM 1673 C CA . LYS A 1 216 ? 16.934 -1.345 37.387 1.00 71.31 216 LYS A CA 1
ATOM 1674 C C . LYS A 1 216 ? 17.839 -0.431 36.530 1.00 71.31 216 LYS A C 1
ATOM 1676 O O . LYS A 1 216 ? 17.572 -0.342 35.331 1.00 71.31 216 LYS A O 1
ATOM 1681 N N . PRO A 1 217 ? 18.888 0.237 37.060 1.00 78.00 217 PRO A N 1
ATOM 1682 C CA . PRO A 1 217 ? 19.764 1.084 36.243 1.00 78.00 217 PRO A CA 1
ATOM 1683 C C . PRO A 1 217 ? 20.475 0.330 35.107 1.00 78.00 217 PRO A C 1
ATOM 1685 O O . PRO A 1 217 ? 20.614 0.877 34.011 1.00 78.00 217 PRO A O 1
ATOM 1688 N N . LEU A 1 218 ? 20.825 -0.945 35.313 1.00 74.31 218 LEU A N 1
ATOM 1689 C CA . LEU A 1 218 ? 21.537 -1.764 34.324 1.00 74.31 218 LEU A CA 1
ATOM 1690 C C . LEU A 1 218 ? 20.684 -2.045 33.080 1.00 74.31 218 LEU A C 1
ATOM 1692 O O . LEU A 1 218 ? 21.194 -2.038 31.962 1.00 74.31 218 LEU A O 1
ATOM 1696 N N . ALA A 1 219 ? 19.364 -2.184 33.230 1.00 76.06 219 ALA A N 1
ATOM 1697 C CA . ALA A 1 219 ? 18.457 -2.385 32.096 1.00 76.06 219 ALA A CA 1
ATOM 1698 C C . ALA A 1 219 ? 18.475 -1.206 31.098 1.00 76.06 219 ALA A C 1
ATOM 1700 O O . ALA A 1 219 ? 18.302 -1.394 29.887 1.00 76.06 219 ALA A O 1
ATOM 1701 N N . SER A 1 220 ? 18.716 0.016 31.590 1.00 80.38 220 SER A N 1
ATOM 1702 C CA . SER A 1 220 ? 18.829 1.211 30.746 1.00 80.38 220 SER A CA 1
ATOM 1703 C C . SER A 1 220 ? 20.134 1.234 29.939 1.00 80.38 220 SER A C 1
ATOM 1705 O O . SER A 1 220 ? 20.136 1.618 28.769 1.00 80.38 220 SER A O 1
ATOM 1707 N N . GLU A 1 221 ? 21.235 0.755 30.520 1.00 84.31 221 GLU A N 1
ATOM 1708 C CA . GLU A 1 221 ? 22.530 0.622 29.844 1.00 84.31 221 GLU A CA 1
ATOM 1709 C C . GLU A 1 221 ? 22.495 -0.466 28.773 1.00 84.31 221 GLU A C 1
ATOM 1711 O O . GLU A 1 221 ? 22.892 -0.218 27.634 1.00 84.31 221 GLU A O 1
ATOM 1716 N N . VAL A 1 222 ? 21.908 -1.620 29.096 1.00 85.94 222 VAL A N 1
ATOM 1717 C CA . VAL A 1 222 ? 21.691 -2.720 28.147 1.00 85.94 222 VAL A CA 1
ATOM 1718 C C . VAL A 1 222 ? 20.833 -2.263 26.965 1.00 85.94 222 VAL A C 1
ATOM 1720 O O . VAL A 1 222 ? 21.124 -2.600 25.821 1.00 85.94 222 VAL A O 1
ATOM 1723 N N . SER A 1 223 ? 19.807 -1.441 27.211 1.00 84.94 223 SER A N 1
ATOM 1724 C CA . SER A 1 223 ? 18.976 -0.876 26.138 1.00 84.94 223 SER A CA 1
ATOM 1725 C C . SER A 1 223 ? 19.754 0.074 25.225 1.00 84.94 223 SER A C 1
ATOM 1727 O O . SER A 1 223 ? 19.575 0.034 24.009 1.00 84.94 223 SER A O 1
ATOM 1729 N N . ARG A 1 224 ? 20.649 0.906 25.775 1.00 90.06 224 ARG A N 1
ATOM 1730 C CA . ARG A 1 224 ? 21.528 1.766 24.963 1.00 90.06 224 ARG A CA 1
ATOM 1731 C C . ARG A 1 224 ? 22.500 0.944 24.116 1.00 90.06 224 ARG A C 1
ATOM 1733 O O . ARG A 1 224 ? 22.729 1.287 22.955 1.00 90.06 224 ARG A O 1
ATOM 1740 N N . LEU A 1 225 ? 23.041 -0.140 24.672 1.00 90.38 225 LEU A N 1
ATOM 1741 C CA . LEU A 1 225 ? 23.930 -1.044 23.946 1.00 90.38 225 LEU A CA 1
ATOM 1742 C C . LEU A 1 225 ? 23.194 -1.773 22.814 1.00 90.38 225 LEU A C 1
ATOM 1744 O O . LEU A 1 225 ? 23.716 -1.829 21.703 1.00 90.38 225 LEU A O 1
ATOM 1748 N N . GLU A 1 226 ? 21.968 -2.245 23.060 1.00 92.31 226 GLU A N 1
ATOM 1749 C CA . GLU A 1 226 ? 21.115 -2.850 22.030 1.00 92.31 226 GLU A CA 1
ATOM 1750 C C . GLU A 1 226 ? 20.931 -1.900 20.842 1.00 92.31 226 GLU A C 1
ATOM 1752 O O . GLU A 1 226 ? 21.206 -2.277 19.703 1.00 92.31 226 GLU A O 1
ATOM 1757 N N . VAL A 1 227 ? 20.532 -0.649 21.100 1.00 91.50 227 VAL A N 1
ATOM 1758 C CA . VAL A 1 227 ? 20.331 0.360 20.048 1.00 91.50 227 VAL A CA 1
ATOM 1759 C C . VAL A 1 227 ? 21.607 0.561 19.225 1.00 91.50 227 VAL A C 1
ATOM 1761 O O . VAL A 1 227 ? 21.546 0.571 17.996 1.00 91.50 227 VAL A O 1
ATOM 1764 N N . LYS A 1 228 ? 22.774 0.664 19.872 1.00 93.00 228 LYS A N 1
ATOM 1765 C CA . LYS A 1 228 ? 24.060 0.857 19.183 1.00 93.00 228 LYS A CA 1
ATOM 1766 C C . LYS A 1 228 ? 24.459 -0.349 18.325 1.00 93.00 228 LYS A C 1
ATOM 1768 O O . LYS A 1 228 ? 24.953 -0.171 17.209 1.00 93.00 228 LYS A O 1
ATOM 1773 N N . THR A 1 229 ? 24.242 -1.566 18.817 1.00 90.69 229 THR A N 1
ATOM 1774 C CA . THR A 1 229 ? 24.523 -2.800 18.068 1.00 90.69 229 THR A CA 1
ATOM 1775 C C . THR A 1 229 ? 23.611 -2.924 16.852 1.00 90.69 229 THR A C 1
ATOM 1777 O O . THR A 1 229 ? 24.088 -3.198 15.751 1.00 90.69 229 THR A O 1
ATOM 1780 N N . LEU A 1 230 ? 22.314 -2.655 17.019 1.00 89.56 230 LEU A N 1
ATOM 1781 C CA . LEU A 1 230 ? 21.347 -2.660 15.919 1.00 89.56 230 LEU A CA 1
ATOM 1782 C C . LEU A 1 230 ? 21.661 -1.582 14.873 1.00 89.56 230 LEU A C 1
ATOM 1784 O O . LEU A 1 230 ? 21.578 -1.846 13.672 1.00 89.56 230 LEU A O 1
ATOM 1788 N N . GLN A 1 231 ? 22.088 -0.394 15.307 1.00 90.06 231 GLN A N 1
ATOM 1789 C CA . GLN A 1 231 ? 22.558 0.650 14.398 1.00 90.06 231 GLN A CA 1
ATOM 1790 C C . GLN A 1 231 ? 23.793 0.189 13.613 1.00 90.06 231 GLN A C 1
ATOM 1792 O O . GLN A 1 231 ? 23.832 0.330 12.396 1.00 90.06 231 GLN A O 1
ATOM 1797 N N . SER A 1 232 ? 24.761 -0.446 14.277 1.00 89.06 232 SER A N 1
ATOM 1798 C CA . SER A 1 232 ? 25.978 -0.945 13.619 1.00 89.06 232 SER A CA 1
ATOM 1799 C C . SER A 1 232 ? 25.663 -2.029 12.580 1.00 89.06 232 SER A C 1
ATOM 1801 O O . SER A 1 232 ? 26.224 -2.025 11.485 1.00 89.06 232 SER A O 1
ATOM 1803 N N . LEU A 1 233 ? 24.719 -2.930 12.879 1.00 86.56 233 LEU A N 1
ATOM 1804 C CA . LEU A 1 233 ? 24.211 -3.907 11.908 1.00 86.56 233 LEU A CA 1
ATOM 1805 C C . LEU A 1 233 ? 23.524 -3.231 10.720 1.00 86.56 233 LEU A C 1
ATOM 1807 O O . LEU A 1 233 ? 23.726 -3.645 9.579 1.00 86.56 233 LEU A O 1
ATOM 1811 N N . THR A 1 234 ? 22.757 -2.171 10.973 1.00 83.31 234 THR A N 1
ATOM 1812 C CA . THR A 1 234 ? 22.113 -1.366 9.924 1.00 83.31 234 THR A CA 1
ATOM 1813 C C . THR A 1 234 ? 23.151 -0.703 9.019 1.00 83.31 234 THR A C 1
ATOM 1815 O O . THR A 1 234 ? 23.013 -0.740 7.794 1.00 83.31 234 THR A O 1
ATOM 1818 N N . ASP A 1 235 ? 24.228 -0.167 9.592 1.00 84.44 235 ASP A N 1
ATOM 1819 C CA . ASP A 1 235 ? 25.309 0.472 8.841 1.00 84.44 235 ASP A CA 1
ATOM 1820 C C . ASP A 1 235 ? 26.043 -0.538 7.945 1.00 84.44 235 ASP A C 1
ATOM 1822 O O . ASP A 1 235 ? 26.290 -0.261 6.767 1.00 84.44 235 ASP A O 1
ATOM 1826 N N . VAL A 1 236 ? 26.348 -1.737 8.461 1.00 82.56 236 VAL A N 1
ATOM 1827 C CA . VAL A 1 236 ? 26.967 -2.825 7.681 1.00 82.56 236 VAL A CA 1
ATOM 1828 C C . VAL A 1 236 ? 26.028 -3.303 6.571 1.00 82.56 236 VAL A C 1
ATOM 1830 O O . VAL A 1 236 ? 26.451 -3.414 5.418 1.00 82.56 236 VAL A O 1
ATOM 1833 N N . ARG A 1 237 ? 24.736 -3.493 6.869 1.00 80.81 237 ARG A N 1
ATOM 1834 C CA . ARG A 1 237 ? 23.707 -3.814 5.864 1.00 80.81 237 ARG A CA 1
ATOM 1835 C C . ARG A 1 237 ? 23.655 -2.756 4.759 1.00 80.81 237 ARG A C 1
ATOM 1837 O O . ARG A 1 237 ? 23.518 -3.093 3.583 1.00 80.81 237 ARG A O 1
ATOM 1844 N N . GLY A 1 238 ? 23.801 -1.480 5.115 1.00 72.50 238 GLY A N 1
ATOM 1845 C CA . GLY A 1 238 ? 23.870 -0.366 4.170 1.00 72.50 238 GLY A CA 1
ATOM 1846 C C . GLY A 1 238 ? 25.078 -0.425 3.229 1.00 72.50 238 GLY A C 1
ATOM 1847 O O . GLY A 1 238 ? 24.959 -0.030 2.070 1.00 72.50 238 GLY A O 1
ATOM 1848 N N . ARG A 1 239 ? 26.222 -0.955 3.681 1.00 72.44 239 ARG A N 1
ATOM 1849 C CA . ARG A 1 239 ? 27.427 -1.133 2.846 1.00 72.44 239 ARG A CA 1
ATOM 1850 C C . ARG A 1 239 ? 27.249 -2.245 1.813 1.00 72.44 239 ARG A C 1
ATOM 1852 O O . ARG A 1 239 ? 27.523 -2.010 0.641 1.00 72.44 239 ARG A O 1
ATOM 1859 N N . VAL A 1 240 ? 26.670 -3.381 2.210 1.00 68.25 240 VAL A N 1
ATOM 1860 C CA . VAL A 1 240 ? 26.363 -4.507 1.300 1.00 68.25 240 VAL A CA 1
ATOM 1861 C C . VAL A 1 240 ? 25.420 -4.085 0.167 1.00 68.25 240 VAL A C 1
ATOM 1863 O O . VAL A 1 240 ? 25.559 -4.535 -0.967 1.00 68.25 240 VAL A O 1
ATOM 1866 N N . LYS A 1 241 ? 24.477 -3.171 0.432 1.00 62.78 241 LYS A N 1
ATOM 1867 C CA . LYS A 1 241 ? 23.600 -2.617 -0.615 1.00 62.78 241 LYS A CA 1
ATOM 1868 C C . LYS A 1 241 ? 24.344 -1.759 -1.648 1.00 62.78 241 LYS A C 1
ATOM 1870 O O . LYS A 1 241 ? 23.895 -1.668 -2.787 1.00 62.78 241 LYS A O 1
ATOM 1875 N N . ARG A 1 242 ? 25.460 -1.128 -1.266 1.00 58.72 242 ARG A N 1
ATOM 1876 C CA . ARG A 1 242 ? 26.225 -0.181 -2.101 1.00 58.72 242 ARG A CA 1
ATOM 1877 C C . ARG A 1 242 ? 27.335 -0.847 -2.919 1.00 58.72 242 ARG A C 1
ATOM 1879 O O . ARG A 1 242 ? 27.681 -0.347 -3.983 1.00 58.72 242 ARG A O 1
ATOM 1886 N N . GLU A 1 243 ? 27.874 -1.963 -2.444 1.00 53.53 243 GLU A N 1
ATOM 1887 C CA . GLU A 1 243 ? 29.029 -2.655 -3.038 1.00 53.53 243 GLU A CA 1
ATOM 1888 C C . GLU A 1 243 ? 28.777 -3.201 -4.467 1.00 53.53 243 GLU A C 1
ATOM 1890 O O . GLU A 1 243 ? 29.619 -2.997 -5.340 1.00 53.53 243 GLU A O 1
ATOM 1895 N N . PRO A 1 244 ? 27.593 -3.754 -4.804 1.00 53.25 244 PRO A N 1
ATOM 1896 C CA . PRO A 1 244 ? 27.265 -4.177 -6.170 1.00 53.25 244 PRO A CA 1
ATOM 1897 C C . PRO A 1 244 ? 27.192 -3.063 -7.217 1.00 53.25 244 PRO A C 1
ATOM 1899 O O . PRO A 1 244 ? 27.551 -3.264 -8.376 1.00 53.25 244 PRO A O 1
ATOM 1902 N N . LEU A 1 245 ? 26.718 -1.882 -6.811 1.00 51.38 245 LEU A N 1
ATOM 1903 C CA . LEU A 1 245 ? 26.632 -0.711 -7.685 1.00 51.38 245 LEU A CA 1
ATOM 1904 C C . LEU A 1 245 ? 28.033 -0.189 -8.028 1.00 51.38 245 LEU A C 1
ATOM 1906 O O . LEU A 1 245 ? 28.236 0.331 -9.122 1.00 51.38 245 LEU A O 1
ATOM 1910 N N . ALA A 1 246 ? 29.014 -0.373 -7.139 1.00 47.28 246 ALA A N 1
ATOM 1911 C CA . ALA A 1 246 ? 30.398 0.024 -7.377 1.00 47.28 246 ALA A CA 1
ATOM 1912 C C . ALA A 1 246 ? 31.086 -0.838 -8.452 1.00 47.28 246 ALA A C 1
ATOM 1914 O O . ALA A 1 246 ? 31.761 -0.283 -9.310 1.00 47.28 246 ALA A O 1
ATOM 1915 N N . VAL A 1 247 ? 30.838 -2.153 -8.487 1.00 49.09 247 VAL A N 1
ATOM 1916 C CA . VAL A 1 247 ? 31.432 -3.069 -9.489 1.00 49.09 247 VAL A CA 1
ATOM 1917 C C . VAL A 1 247 ? 30.943 -2.763 -10.914 1.00 49.09 247 VAL A C 1
ATOM 1919 O O . VAL A 1 247 ? 31.676 -2.917 -11.883 1.00 49.09 247 VAL A O 1
ATOM 1922 N N . SER A 1 248 ? 29.721 -2.243 -11.067 1.00 53.28 248 SER A N 1
ATOM 1923 C CA . SER A 1 248 ? 29.211 -1.801 -12.377 1.00 53.28 248 SER A CA 1
ATOM 1924 C C . SER A 1 248 ? 29.816 -0.479 -12.876 1.00 53.28 248 SER A C 1
ATOM 1926 O O . SER A 1 248 ? 29.799 -0.214 -14.079 1.00 53.28 248 SER A O 1
ATOM 1928 N N . LYS A 1 249 ? 30.376 0.344 -11.973 1.00 47.88 249 LYS A N 1
ATOM 1929 C CA . LYS A 1 249 ? 31.012 1.624 -12.328 1.00 47.88 249 LYS A CA 1
ATOM 1930 C C . LYS A 1 249 ? 32.346 1.446 -13.051 1.00 47.88 249 LYS A C 1
ATOM 1932 O O . LYS A 1 249 ? 32.814 2.397 -13.668 1.00 47.88 249 LYS A O 1
ATOM 1937 N N . GLU A 1 250 ? 32.940 0.254 -13.012 1.00 50.28 250 GLU A N 1
ATOM 1938 C CA . GLU A 1 250 ? 34.238 -0.020 -13.640 1.00 50.28 250 GLU A CA 1
ATOM 1939 C C . GLU A 1 250 ? 34.158 -0.126 -15.175 1.00 50.28 250 GLU A C 1
ATOM 1941 O O . GLU A 1 250 ? 35.181 -0.014 -15.847 1.00 50.28 250 GLU A O 1
ATOM 1946 N N . SER A 1 251 ? 32.952 -0.219 -15.761 1.00 60.09 251 SER A N 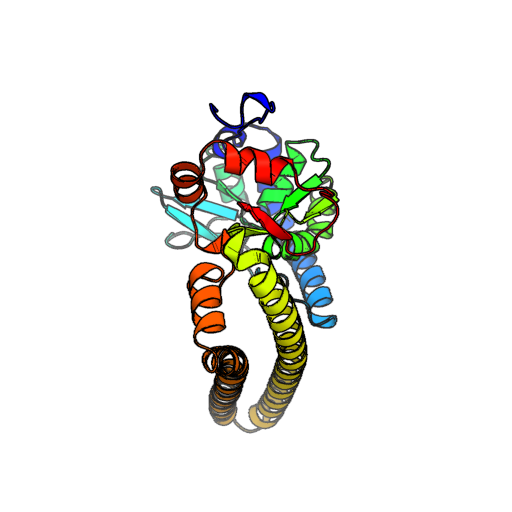1
ATOM 1947 C CA . SER A 1 251 ? 32.751 0.013 -17.198 1.00 60.09 251 SER A CA 1
ATOM 1948 C C . SER A 1 251 ? 31.914 1.280 -17.427 1.00 60.09 251 SER A C 1
ATOM 1950 O O . SER A 1 251 ? 30.739 1.363 -17.067 1.00 60.09 251 SER A O 1
ATOM 1952 N N . ALA A 1 252 ? 32.512 2.297 -18.054 1.00 63.41 252 ALA A N 1
ATOM 1953 C CA . ALA A 1 252 ? 31.831 3.549 -18.406 1.00 63.41 252 ALA A CA 1
ATOM 1954 C C . ALA A 1 252 ? 30.510 3.374 -19.205 1.00 63.41 252 ALA A C 1
ATOM 1956 O O . ALA A 1 252 ? 29.650 4.255 -19.121 1.00 63.41 252 ALA A O 1
ATOM 1957 N N . PRO A 1 253 ? 30.307 2.300 -20.000 1.00 70.38 253 PRO A N 1
ATOM 1958 C CA . PRO A 1 253 ? 29.010 2.003 -20.612 1.00 70.38 253 PRO A CA 1
ATOM 1959 C C . PRO A 1 253 ? 27.930 1.580 -19.603 1.00 70.38 253 PRO A C 1
ATOM 1961 O O . PRO A 1 253 ? 26.840 2.146 -19.624 1.00 70.38 253 PRO A O 1
ATOM 1964 N N . ALA A 1 254 ? 28.221 0.657 -18.678 1.00 71.25 254 ALA A N 1
ATOM 1965 C CA . ALA A 1 254 ? 27.225 0.178 -17.713 1.00 71.25 254 ALA A CA 1
ATOM 1966 C C . ALA A 1 254 ? 26.797 1.272 -16.726 1.00 71.25 254 ALA A C 1
ATOM 1968 O O . ALA A 1 254 ? 25.615 1.381 -16.408 1.00 71.25 254 ALA A O 1
ATOM 1969 N N . ALA A 1 255 ? 27.731 2.129 -16.301 1.00 71.94 255 ALA A N 1
ATOM 1970 C CA . ALA A 1 255 ? 27.420 3.279 -15.453 1.00 71.94 255 ALA A CA 1
ATOM 1971 C C . ALA A 1 255 ? 26.398 4.227 -16.110 1.00 71.94 255 ALA A C 1
ATOM 1973 O O . ALA A 1 255 ? 25.447 4.652 -15.459 1.00 71.94 255 ALA A O 1
ATOM 1974 N N . ARG A 1 256 ? 26.552 4.498 -17.416 1.00 81.06 256 ARG A N 1
ATOM 1975 C CA . ARG A 1 256 ? 25.626 5.346 -18.185 1.00 81.06 256 ARG A CA 1
ATOM 1976 C C . ARG A 1 256 ? 24.242 4.717 -18.334 1.00 81.06 256 ARG A C 1
ATOM 1978 O O . ARG A 1 256 ? 23.240 5.417 -18.220 1.00 81.06 256 ARG A O 1
ATOM 1985 N N . LEU A 1 257 ? 24.177 3.408 -18.574 1.00 83.25 257 LEU A N 1
ATOM 1986 C CA . LEU A 1 257 ? 22.904 2.685 -18.667 1.00 83.25 257 LEU A CA 1
ATOM 1987 C C . LEU A 1 257 ? 22.184 2.633 -17.316 1.00 83.25 257 LEU A C 1
ATOM 1989 O O . LEU A 1 257 ? 20.966 2.777 -17.269 1.00 83.25 257 LEU A O 1
ATOM 1993 N N . LEU A 1 258 ? 22.928 2.476 -16.219 1.00 79.31 258 LEU A N 1
ATOM 1994 C CA . LEU A 1 258 ? 22.369 2.531 -14.871 1.00 79.31 258 LEU A CA 1
ATOM 1995 C C . LEU A 1 258 ? 21.778 3.897 -14.555 1.00 79.31 258 LEU A C 1
ATOM 1997 O O . LEU A 1 258 ? 20.648 3.963 -14.098 1.00 79.31 258 LEU A O 1
ATOM 2001 N N . GLU A 1 259 ? 22.502 4.975 -14.837 1.00 81.19 259 GLU A N 1
ATOM 2002 C CA . GLU A 1 259 ? 21.997 6.333 -14.621 1.00 81.19 259 GLU A CA 1
ATOM 2003 C C . GLU A 1 259 ? 20.742 6.619 -15.461 1.00 81.19 259 GLU A C 1
ATOM 2005 O O . GLU A 1 259 ? 19.783 7.213 -14.974 1.00 81.19 259 GLU A O 1
ATOM 2010 N N . ARG A 1 260 ? 20.715 6.138 -16.709 1.00 86.62 260 ARG A N 1
ATOM 2011 C CA . ARG A 1 260 ? 19.596 6.340 -17.639 1.00 86.62 260 ARG A CA 1
ATOM 2012 C C . ARG A 1 260 ? 18.341 5.551 -17.263 1.00 86.62 260 ARG A C 1
ATOM 2014 O O . ARG A 1 260 ? 17.239 6.091 -17.324 1.00 86.62 260 ARG A O 1
ATOM 2021 N N . TYR A 1 261 ? 18.494 4.268 -16.947 1.00 88.31 261 TYR A N 1
ATOM 2022 C CA . TYR A 1 261 ? 17.370 3.337 -16.790 1.00 88.31 261 TYR A CA 1
ATOM 2023 C C . TYR A 1 261 ? 17.038 3.008 -15.333 1.00 88.31 261 TYR A C 1
ATOM 2025 O O . TYR A 1 261 ? 15.970 2.462 -15.052 1.00 88.31 261 TYR A O 1
ATOM 2033 N N . PHE A 1 262 ? 17.923 3.373 -14.406 1.00 85.12 262 PHE A N 1
ATOM 2034 C CA . PHE A 1 262 ? 17.708 3.281 -12.968 1.00 85.12 262 PHE A CA 1
ATOM 2035 C C . PHE A 1 262 ? 18.043 4.617 -12.284 1.00 85.12 262 PHE A C 1
ATOM 2037 O O . PHE A 1 262 ? 18.997 4.683 -11.499 1.00 85.12 262 PHE A O 1
ATOM 2044 N N . PRO A 1 263 ? 17.301 5.696 -12.600 1.00 82.69 263 PRO A N 1
ATOM 2045 C CA . PRO A 1 263 ? 17.511 7.004 -11.981 1.00 82.69 263 PRO A CA 1
ATOM 2046 C C . PRO A 1 263 ? 17.467 6.884 -10.452 1.00 82.69 263 PRO A C 1
ATOM 2048 O O . PRO A 1 263 ? 16.659 6.136 -9.902 1.00 82.69 263 PRO A O 1
ATOM 2051 N N . GLU A 1 264 ? 18.391 7.559 -9.764 1.00 77.31 264 GLU A N 1
ATOM 2052 C CA . GLU A 1 264 ? 18.580 7.458 -8.304 1.00 77.31 264 GLU A CA 1
ATOM 2053 C C . GLU A 1 264 ? 18.801 6.018 -7.773 1.00 77.31 264 GLU A C 1
ATOM 2055 O O . GLU A 1 264 ? 18.701 5.749 -6.576 1.00 77.31 264 GLU A O 1
ATOM 2060 N N . GLY A 1 265 ? 19.140 5.066 -8.651 1.00 72.81 265 GLY A N 1
ATOM 2061 C CA . GLY A 1 265 ? 19.294 3.641 -8.334 1.00 72.81 265 GLY A CA 1
ATOM 2062 C C . GLY A 1 265 ? 17.980 2.847 -8.275 1.00 72.81 265 GLY A C 1
ATOM 2063 O O . GLY A 1 265 ? 18.008 1.615 -8.120 1.00 72.81 265 GLY A O 1
ATOM 2064 N N . GLU A 1 266 ? 16.841 3.516 -8.442 1.00 78.69 266 GLU A N 1
ATOM 2065 C CA . GLU A 1 266 ? 15.496 2.942 -8.396 1.00 78.69 266 GLU A CA 1
ATOM 2066 C C . GLU A 1 266 ? 14.984 2.569 -9.793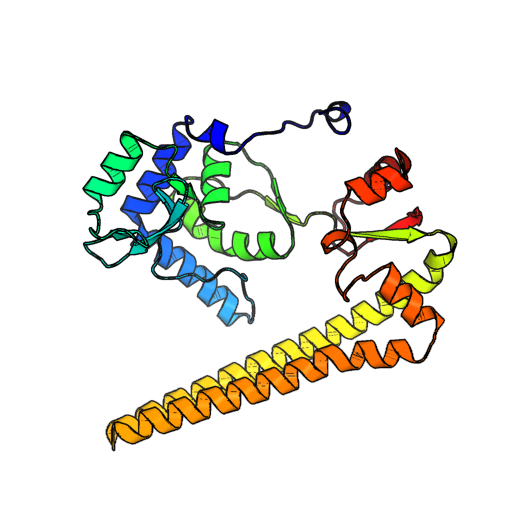 1.00 78.69 266 GLU A C 1
ATOM 2068 O O . GLU A 1 266 ? 15.610 2.858 -10.805 1.00 78.69 266 GLU A O 1
ATOM 2073 N N . LEU A 1 267 ? 13.863 1.846 -9.873 1.00 85.00 267 LEU A N 1
ATOM 2074 C CA . LEU A 1 267 ? 13.258 1.519 -11.171 1.00 85.00 267 LEU A CA 1
ATOM 2075 C C . LEU A 1 267 ? 12.745 2.787 -11.862 1.00 85.00 267 LEU A C 1
ATOM 2077 O O . LEU A 1 267 ? 12.099 3.612 -11.217 1.00 85.00 267 LEU A O 1
ATOM 2081 N N . GLN A 1 268 ? 12.919 2.874 -13.184 1.00 89.69 268 GLN A N 1
ATOM 2082 C CA . GLN A 1 268 ? 12.432 3.989 -14.003 1.00 89.69 268 GLN A CA 1
ATOM 2083 C C . GLN A 1 268 ? 10.970 4.363 -13.700 1.00 89.69 268 GLN A C 1
ATOM 2085 O O . GLN A 1 268 ? 10.660 5.529 -13.488 1.00 89.69 268 GLN A O 1
ATOM 2090 N N . GLU A 1 269 ? 10.079 3.373 -13.594 1.00 89.06 269 GLU A N 1
ATOM 2091 C CA . GLU A 1 269 ? 8.647 3.557 -13.306 1.00 89.06 269 GLU A CA 1
ATOM 2092 C C . GLU A 1 269 ? 8.313 4.134 -11.913 1.00 89.06 269 GLU A C 1
ATOM 2094 O O . GLU A 1 269 ? 7.142 4.387 -11.619 1.00 89.06 269 GLU A O 1
ATOM 2099 N N . ARG A 1 270 ? 9.303 4.280 -11.024 1.00 88.56 270 ARG A N 1
ATOM 2100 C CA . ARG A 1 270 ? 9.140 4.869 -9.684 1.00 88.56 270 ARG A CA 1
ATOM 2101 C C . ARG A 1 270 ? 9.557 6.333 -9.627 1.00 88.56 270 ARG A C 1
ATOM 2103 O O . ARG A 1 270 ? 9.007 7.065 -8.811 1.00 88.56 270 ARG A O 1
ATOM 2110 N N . GLU A 1 271 ? 10.471 6.734 -10.504 1.00 89.38 271 GLU A N 1
ATOM 2111 C CA . GLU A 1 271 ? 11.071 8.070 -10.508 1.00 89.38 271 GLU A CA 1
ATOM 2112 C C . GLU A 1 271 ? 10.587 8.918 -11.688 1.00 89.38 271 GLU A C 1
ATOM 2114 O O . GLU A 1 271 ? 10.320 10.112 -11.542 1.00 89.38 271 GLU A O 1
ATOM 2119 N N . LEU A 1 272 ? 10.427 8.314 -12.870 1.00 89.94 272 LEU A N 1
ATOM 2120 C CA . LEU A 1 272 ? 9.968 9.035 -14.051 1.00 89.94 272 LEU A CA 1
ATOM 2121 C C . LEU A 1 272 ? 8.448 9.174 -14.053 1.00 89.94 272 LEU A C 1
ATOM 2123 O O . LEU A 1 272 ? 7.690 8.259 -13.730 1.00 89.94 272 LEU A O 1
ATOM 2127 N N . THR A 1 273 ? 7.988 10.350 -14.473 1.00 90.06 273 THR A N 1
ATOM 2128 C CA . THR A 1 273 ? 6.559 10.625 -14.619 1.00 90.06 273 THR A CA 1
ATOM 2129 C C . THR A 1 273 ? 6.094 10.221 -16.009 1.00 90.06 273 THR A C 1
ATOM 2131 O O . THR A 1 273 ? 6.666 10.654 -17.009 1.00 90.06 273 THR A O 1
ATOM 2134 N N . TRP A 1 274 ? 4.984 9.483 -16.082 1.00 87.00 274 TRP A N 1
ATOM 2135 C CA . TRP A 1 274 ? 4.392 9.055 -17.353 1.00 87.00 274 TRP A CA 1
ATOM 2136 C C . TRP A 1 274 ? 4.141 10.221 -18.331 1.00 87.00 274 TRP A C 1
ATOM 2138 O O . TRP A 1 274 ? 4.309 10.047 -19.529 1.00 87.00 274 TRP A O 1
ATOM 2148 N N . LEU A 1 275 ? 3.781 11.417 -17.834 1.00 89.44 275 LEU A N 1
ATOM 2149 C CA . LEU A 1 275 ? 3.586 12.623 -18.652 1.00 89.44 275 LEU A CA 1
ATOM 2150 C C . LEU A 1 275 ? 4.863 13.052 -19.382 1.00 89.44 275 LEU A C 1
ATOM 2152 O O . LEU A 1 275 ? 4.779 13.501 -20.520 1.00 89.44 275 LEU A O 1
ATOM 2156 N N . GLY A 1 276 ? 6.025 12.925 -18.735 1.00 90.75 276 GLY A N 1
ATOM 2157 C CA . GLY A 1 276 ? 7.313 13.257 -19.343 1.00 90.75 276 GLY A CA 1
ATOM 2158 C C . GLY A 1 276 ? 7.656 12.287 -20.468 1.00 90.75 276 GLY A C 1
ATOM 2159 O O . GLY A 1 276 ? 7.977 12.710 -21.577 1.00 90.75 276 GLY A O 1
ATOM 2160 N N . GLU A 1 277 ? 7.479 10.989 -20.218 1.00 90.62 277 GLU A N 1
ATOM 2161 C CA . GLU A 1 277 ? 7.687 9.960 -21.241 1.00 90.62 277 GLU A CA 1
ATOM 2162 C C . GLU A 1 277 ? 6.685 10.081 -22.390 1.00 90.62 277 GLU A C 1
ATOM 2164 O O . GLU A 1 277 ? 7.067 9.970 -23.551 1.00 90.62 277 GLU A O 1
ATOM 2169 N N . TYR A 1 278 ? 5.421 10.393 -22.097 1.00 91.50 278 TYR A N 1
ATOM 2170 C CA . TYR A 1 278 ? 4.405 10.620 -23.122 1.00 91.50 278 TYR A CA 1
ATOM 2171 C C . TYR A 1 278 ? 4.708 11.862 -23.967 1.00 91.50 278 TYR A C 1
ATOM 2173 O O . TYR A 1 278 ? 4.535 11.831 -25.179 1.00 91.50 278 TYR A O 1
ATOM 2181 N N . ALA A 1 279 ? 5.209 12.948 -23.371 1.00 92.44 279 ALA A N 1
ATOM 2182 C CA . ALA A 1 279 ? 5.628 14.126 -24.132 1.00 92.44 279 ALA A CA 1
ATOM 2183 C C . ALA A 1 279 ? 6.801 13.825 -25.083 1.00 92.44 279 ALA A C 1
ATOM 2185 O O . ALA A 1 279 ? 6.898 14.434 -26.146 1.00 92.44 279 ALA A O 1
ATOM 2186 N N . ARG A 1 280 ? 7.676 12.880 -24.712 1.00 91.38 280 ARG A N 1
ATOM 2187 C CA . ARG A 1 280 ? 8.833 12.452 -25.511 1.00 91.38 280 ARG A CA 1
ATOM 2188 C C . ARG A 1 280 ? 8.469 11.451 -26.611 1.00 91.38 280 ARG A C 1
ATOM 2190 O O . ARG A 1 280 ? 9.016 11.535 -27.705 1.00 91.38 280 ARG A O 1
ATOM 2197 N N . LEU A 1 281 ? 7.609 10.483 -26.301 1.00 92.12 281 LEU A N 1
ATOM 2198 C CA . LEU A 1 281 ? 7.316 9.324 -27.154 1.00 92.12 281 LEU A CA 1
ATOM 2199 C C . LEU A 1 281 ? 5.974 9.418 -27.893 1.00 92.12 281 LEU A C 1
ATOM 2201 O O . LEU A 1 281 ? 5.771 8.708 -28.875 1.00 92.12 281 LEU A O 1
ATOM 2205 N N . GLY A 1 282 ? 5.051 10.259 -27.428 1.00 91.81 282 GLY A N 1
ATOM 2206 C CA . GLY A 1 282 ? 3.684 10.321 -27.938 1.00 91.81 282 GLY A CA 1
ATOM 2207 C C . GLY A 1 282 ? 2.960 8.977 -27.830 1.00 91.81 282 GLY A C 1
ATOM 2208 O O . GLY A 1 282 ? 3.129 8.234 -26.859 1.00 91.81 282 GLY A O 1
ATOM 2209 N N . ASP A 1 283 ? 2.176 8.654 -28.858 1.00 89.88 283 ASP A N 1
ATOM 2210 C CA . ASP A 1 283 ? 1.359 7.436 -28.916 1.00 89.88 283 ASP A CA 1
ATOM 2211 C C . ASP A 1 283 ? 2.193 6.147 -28.912 1.00 89.88 283 ASP A C 1
ATOM 2213 O O . ASP A 1 283 ? 1.712 5.123 -28.425 1.00 89.88 283 ASP A O 1
ATOM 2217 N N . LYS A 1 284 ? 3.475 6.209 -29.311 1.00 90.75 284 LYS A N 1
ATOM 2218 C CA . LYS A 1 284 ? 4.399 5.066 -29.236 1.00 90.75 284 LYS A CA 1
ATOM 2219 C C . LYS A 1 284 ? 4.483 4.493 -27.820 1.00 90.75 284 LYS A C 1
ATOM 2221 O O . LYS A 1 284 ? 4.574 3.285 -27.653 1.00 90.75 284 LYS A O 1
ATOM 2226 N N . LEU A 1 285 ? 4.389 5.334 -26.782 1.00 90.00 285 LEU A N 1
ATOM 2227 C CA . LEU A 1 285 ? 4.351 4.857 -25.396 1.00 90.00 285 LEU A CA 1
ATOM 2228 C C . LEU A 1 285 ? 3.138 3.951 -25.138 1.00 90.00 285 LEU A C 1
ATOM 2230 O O . LEU A 1 285 ? 3.263 2.917 -24.484 1.00 90.00 285 LEU A O 1
ATOM 2234 N N . LEU A 1 286 ? 1.962 4.347 -25.630 1.00 88.12 286 LEU A N 1
ATOM 2235 C CA . LEU A 1 286 ? 0.733 3.575 -25.454 1.00 88.12 286 LEU A CA 1
ATOM 2236 C C . LEU A 1 286 ? 0.798 2.269 -26.244 1.00 88.12 286 LEU A C 1
ATOM 2238 O O . LEU A 1 286 ? 0.455 1.224 -25.693 1.00 88.12 286 LEU A O 1
ATOM 2242 N N . GLU A 1 287 ? 1.293 2.320 -27.480 1.00 88.88 287 GLU A N 1
ATOM 2243 C CA . GLU A 1 287 ? 1.517 1.143 -28.325 1.00 88.88 287 GLU A CA 1
ATOM 2244 C C . GLU A 1 287 ? 2.470 0.148 -27.655 1.00 88.88 287 GLU A C 1
ATOM 2246 O O . GLU A 1 287 ? 2.145 -1.033 -27.548 1.00 88.88 287 GLU A O 1
ATOM 2251 N N . THR A 1 288 ? 3.600 0.620 -27.117 1.00 89.94 288 THR A N 1
ATOM 2252 C CA . THR A 1 288 ? 4.568 -0.219 -26.399 1.00 89.94 288 THR A CA 1
ATOM 2253 C C . THR A 1 288 ? 3.940 -0.891 -25.174 1.00 89.94 288 THR A C 1
ATOM 2255 O O . THR A 1 288 ? 4.138 -2.086 -24.958 1.00 89.94 288 THR A O 1
ATOM 2258 N N . VAL A 1 289 ? 3.149 -0.163 -24.375 1.00 86.69 289 VAL A N 1
ATOM 2259 C CA . VAL A 1 289 ? 2.480 -0.732 -23.189 1.00 86.69 289 VAL A CA 1
ATOM 2260 C C . VAL A 1 289 ? 1.398 -1.745 -23.584 1.00 86.69 289 VAL A C 1
ATOM 2262 O O . VAL A 1 289 ? 1.259 -2.779 -22.931 1.00 86.69 289 VAL A O 1
ATOM 2265 N N . GLN A 1 290 ? 0.633 -1.468 -24.642 1.00 85.88 290 GLN A N 1
ATOM 2266 C CA . GLN A 1 290 ? -0.426 -2.354 -25.140 1.00 85.88 290 GLN A CA 1
ATOM 2267 C C . GLN A 1 290 ? 0.120 -3.592 -25.860 1.00 85.88 290 GLN A C 1
ATOM 2269 O O . GLN A 1 290 ? -0.523 -4.638 -25.837 1.00 85.88 290 GLN A O 1
ATOM 2274 N N . GLY A 1 291 ? 1.303 -3.488 -26.467 1.00 86.06 291 GLY A N 1
ATOM 2275 C CA . GLY A 1 291 ? 1.977 -4.569 -27.183 1.00 86.06 291 GLY A CA 1
ATOM 2276 C C . GLY A 1 291 ? 2.653 -5.609 -26.287 1.00 86.06 291 GLY A C 1
ATOM 2277 O O . GLY A 1 291 ? 3.276 -6.536 -26.804 1.00 86.06 291 GLY A O 1
ATOM 2278 N N . LEU A 1 292 ? 2.560 -5.484 -24.957 1.00 81.69 292 LEU A N 1
ATOM 2279 C CA . LEU A 1 292 ? 3.176 -6.446 -24.048 1.00 81.69 292 LEU A CA 1
ATOM 2280 C C . LEU A 1 292 ? 2.544 -7.842 -24.198 1.00 81.69 292 LEU A C 1
ATOM 2282 O O . LEU A 1 292 ? 1.330 -7.995 -24.059 1.00 81.69 292 LEU A O 1
ATOM 2286 N N . PRO A 1 293 ? 3.359 -8.889 -24.429 1.00 68.38 293 PRO A N 1
ATOM 2287 C CA . PRO A 1 293 ? 2.871 -10.171 -24.936 1.00 68.38 293 PRO A CA 1
ATOM 2288 C C . PRO A 1 293 ? 2.112 -11.007 -23.899 1.00 68.38 293 PRO A C 1
ATOM 2290 O O . PRO A 1 293 ? 1.339 -11.887 -24.271 1.00 68.38 293 PRO A O 1
ATOM 2293 N N . ASN A 1 294 ? 2.335 -10.778 -22.598 1.00 82.38 294 ASN A N 1
ATOM 2294 C CA . ASN A 1 294 ? 1.691 -11.553 -21.543 1.00 82.38 294 ASN A CA 1
ATOM 2295 C C . ASN A 1 294 ? 1.505 -10.746 -20.252 1.00 82.38 294 ASN A C 1
ATOM 2297 O O . ASN A 1 294 ? 2.446 -10.548 -19.485 1.00 82.38 294 ASN A O 1
ATOM 2301 N N . ILE A 1 295 ? 0.261 -10.368 -19.959 1.00 82.06 295 ILE A N 1
ATOM 2302 C CA . ILE A 1 295 ? -0.101 -9.670 -18.717 1.00 82.06 295 ILE A CA 1
ATOM 2303 C C . ILE A 1 295 ? 0.022 -10.546 -17.456 1.00 82.06 295 ILE A C 1
ATOM 2305 O O . ILE A 1 295 ? -0.005 -10.018 -16.349 1.00 82.06 295 ILE A O 1
ATOM 2309 N N . PHE A 1 296 ? 0.158 -11.869 -17.606 1.00 86.62 296 PHE A N 1
ATOM 2310 C CA . PHE A 1 296 ? 0.395 -12.818 -16.512 1.00 86.62 296 PHE A CA 1
ATOM 2311 C C . PHE A 1 296 ? 1.884 -13.078 -16.251 1.00 86.62 296 PHE A C 1
ATOM 2313 O O . PHE A 1 296 ? 2.225 -13.830 -15.337 1.00 86.62 296 PHE A O 1
ATOM 2320 N N . ASP A 1 297 ? 2.785 -12.478 -17.034 1.00 86.19 297 ASP A N 1
ATOM 2321 C CA . ASP A 1 297 ? 4.205 -12.479 -16.709 1.00 86.19 297 ASP A CA 1
ATOM 2322 C C . ASP A 1 297 ? 4.507 -11.344 -15.725 1.00 86.19 297 ASP A C 1
ATOM 2324 O O . ASP A 1 297 ? 4.629 -10.177 -16.095 1.00 86.19 297 ASP A O 1
ATOM 2328 N N . PHE A 1 298 ? 4.619 -11.698 -14.446 1.00 84.31 298 PHE A N 1
ATOM 2329 C CA . PHE A 1 298 ? 4.850 -10.743 -13.359 1.00 84.31 298 PHE A CA 1
ATOM 2330 C C . PHE A 1 298 ? 6.326 -10.368 -13.161 1.00 84.31 298 PHE A C 1
ATOM 2332 O O . PHE A 1 298 ? 6.667 -9.717 -12.168 1.00 84.31 298 PHE A O 1
ATOM 2339 N N . ARG A 1 299 ? 7.222 -10.791 -14.061 1.00 82.62 299 ARG A N 1
ATOM 2340 C CA . ARG A 1 299 ? 8.619 -10.340 -14.058 1.00 82.62 299 ARG A CA 1
ATOM 2341 C C . ARG A 1 299 ? 8.707 -8.872 -14.480 1.00 82.62 299 ARG A C 1
ATOM 2343 O O . ARG A 1 299 ? 7.759 -8.292 -14.997 1.00 82.62 299 ARG A O 1
ATOM 2350 N N . HIS A 1 300 ? 9.859 -8.260 -14.222 1.00 84.75 300 HIS A N 1
ATOM 2351 C CA . HIS A 1 300 ? 10.139 -6.920 -14.723 1.00 84.75 300 HIS A CA 1
ATOM 2352 C C . HIS A 1 300 ? 10.444 -6.982 -16.225 1.00 84.75 300 HIS A C 1
ATOM 2354 O O . HIS A 1 300 ? 11.277 -7.786 -16.647 1.00 84.75 300 HIS A O 1
ATOM 2360 N N . HIS A 1 301 ? 9.780 -6.140 -17.012 1.00 86.44 301 HIS A N 1
ATOM 2361 C CA . HIS A 1 301 ? 9.861 -6.129 -18.472 1.00 86.44 301 HIS A CA 1
ATOM 2362 C C . HIS A 1 301 ? 10.811 -5.045 -18.983 1.00 86.44 301 HIS A C 1
ATOM 2364 O O . HIS A 1 301 ? 10.825 -3.928 -18.470 1.00 86.44 301 HIS A O 1
ATOM 2370 N N . ALA A 1 302 ? 11.569 -5.357 -20.030 1.00 88.81 302 ALA A N 1
ATOM 2371 C CA . ALA A 1 302 ? 12.272 -4.366 -20.839 1.00 88.81 302 ALA A CA 1
ATOM 2372 C C . ALA A 1 302 ? 11.414 -4.086 -22.077 1.00 88.81 302 ALA A C 1
ATOM 2374 O O . ALA A 1 302 ? 11.176 -4.998 -22.868 1.00 88.81 302 ALA A O 1
ATOM 2375 N N . ALA A 1 303 ? 10.912 -2.864 -22.213 1.00 90.19 303 ALA A N 1
ATOM 2376 C CA . ALA A 1 303 ? 10.016 -2.481 -23.293 1.00 90.19 303 ALA A CA 1
ATOM 2377 C C . ALA A 1 303 ? 10.745 -1.538 -24.255 1.00 90.19 303 ALA A C 1
ATOM 2379 O O . ALA A 1 303 ? 11.167 -0.451 -23.865 1.00 90.19 303 ALA A O 1
ATOM 2380 N N . GLU A 1 304 ? 10.914 -1.973 -25.500 1.00 91.00 304 GLU A N 1
ATOM 2381 C CA . GLU A 1 304 ? 11.633 -1.210 -26.519 1.00 91.00 304 GLU A CA 1
ATOM 2382 C C . GLU A 1 304 ? 10.822 0.019 -26.969 1.00 91.00 304 GLU A C 1
ATOM 2384 O O . GLU A 1 304 ? 9.627 -0.088 -27.277 1.00 91.00 304 GLU A O 1
ATOM 2389 N N . VAL A 1 305 ? 11.471 1.189 -26.992 1.00 90.12 305 VAL A N 1
ATOM 2390 C CA . VAL A 1 305 ? 10.903 2.491 -27.394 1.00 90.12 305 VAL A CA 1
ATOM 2391 C C . VAL A 1 305 ? 11.824 3.294 -28.296 1.00 90.12 305 VAL A C 1
ATOM 2393 O O . VAL A 1 305 ? 13.048 3.055 -28.333 1.00 90.12 305 VAL A O 1
#

Foldseek 3Di:
DVPCVVVVDDDDDVLVCLPPPLLLLLVLLLLVCVVVLLVLLVVLQVVQVVVVHHLPDDSDQWGQKFFQDPNDTWTWGCPDQWIDTPPDPDTDGSVRVSVCCVVCVSRMDGHLQSVVLSVQSRDVAQEDEDAPSSLSSLSSCPSVCVSSVGDSHHYAYFAAEWEDAPVCVVVVVVLVVLVVVLVVVLVVVVSVLSVVLVVLVVVLVVVLVVVVVVDVVVSVVSVVVSVVVNVVSVVVNVVSVCVSVVVLVVDPVSVVVCCVQQPVNHGCVVPDDPVVVCVVQPCVVVVQVVPDPDSRPRDYYYTYD

Radius of gyration: 24.17 Å; chains: 1; bounding box: 58×39×69 Å

Sequence (305 aa):
MRLLGPLGLLVIEPKALVQHPAWRRIIAAEIDQREAHRLLLRRAADRFEAQGLSAGVPVTNQLNLFRHVKGERRRISDEGVKLKIDGSESPMTKSALVSALKSDPAGFSPSALLRPVIQNAIFPTLAYVGGQAEIAYHGLLKGLHRATQTFMPALFPRISMTLVQSSDMREFADLLAFRSRLQWRQNEAGVLFDTAERGVRASFAALKQDLGALAKPLASEVSRLEVKTLQSLTDVRGRVKREPLAVSKESAPAARLLERYFPEGELQERELTWLGEYARLGDKLLETVQGLPNIFDFRHHAAEV

pLDDT: mean 86.56, std 10.82, range [47.28, 97.94]

Secondary structure (DSSP, 8-state):
-TTTGGGTPPP--GGGGGGSHHHHHHHHHHHHSHHHHHHHHHHHHHHHHHTT---SS---SEEEEEEEETTEEEEEEEETTEEEETT-SSPEEHHHHHHHHHH-STTEEE-TTTHHHHHHHHS--SEEEE-HHHHHHHTTTHHHHHHTT---PEEEEPPEEEEE-GGGHHHHHHHHHHHHHHHHHHHHHHHHHHHHHHHHHHHHHHHHHHHHTT-HHHHHHHHHHHHHHHHHHHHHHHHHHHHHHHHHTTSHHHHHHHHHHSGGGS-HHHHS-HHHHHHHHTHHHHHHHHT-S-TT--SEEEEE-